Protein AF-A0A1H3F276-F1 (afdb_monomer_lite)

Organism: NCBI:txid1123352

Radius of gyration: 24.33 Å; chains: 1; bounding box: 57×32×76 Å

Structure (mmCIF, N/CA/C/O backbone):
data_AF-A0A1H3F276-F1
#
_entry.id   AF-A0A1H3F276-F1
#
loop_
_atom_site.group_PDB
_atom_site.id
_atom_site.type_symbol
_atom_site.label_atom_id
_atom_site.label_alt_id
_atom_site.label_comp_id
_atom_site.label_asym_id
_atom_site.label_entity_id
_atom_site.label_seq_id
_atom_site.pdbx_PDB_ins_code
_atom_site.Cartn_x
_atom_site.Cartn_y
_atom_site.Cartn_z
_atom_site.occupancy
_atom_site.B_iso_or_equiv
_atom_site.auth_seq_id
_atom_site.auth_comp_id
_atom_site.auth_asym_id
_atom_site.auth_atom_id
_atom_site.pdbx_PDB_model_num
ATOM 1 N N . MET A 1 1 ? 26.076 2.464 -46.806 1.00 59.75 1 MET A N 1
ATOM 2 C CA . MET A 1 1 ? 25.030 1.953 -45.891 1.00 59.75 1 MET A CA 1
ATOM 3 C C . MET A 1 1 ? 23.782 2.805 -46.052 1.00 59.75 1 MET A C 1
ATOM 5 O O . MET A 1 1 ? 23.899 4.023 -45.963 1.00 59.75 1 MET A O 1
ATOM 9 N N . ASN A 1 2 ? 22.622 2.195 -46.313 1.00 69.69 2 ASN A N 1
ATOM 10 C CA . ASN A 1 2 ? 21.348 2.919 -46.307 1.00 69.69 2 ASN A CA 1
ATOM 11 C C . ASN A 1 2 ? 20.980 3.246 -44.860 1.00 69.69 2 ASN A C 1
ATOM 13 O O . ASN A 1 2 ? 20.772 2.344 -44.055 1.00 69.69 2 ASN A O 1
ATOM 17 N N . ARG A 1 3 ? 20.939 4.537 -44.527 1.00 81.56 3 ARG A N 1
ATOM 18 C CA . ARG A 1 3 ? 20.511 4.999 -43.205 1.00 81.56 3 ARG A CA 1
ATOM 19 C C . ARG A 1 3 ? 18.992 4.826 -43.084 1.00 81.56 3 ARG A C 1
ATOM 21 O O . ARG A 1 3 ? 18.290 5.199 -44.027 1.00 81.56 3 ARG A O 1
ATOM 28 N N . PRO A 1 4 ? 18.470 4.292 -41.967 1.00 89.00 4 PRO A N 1
ATOM 29 C CA . PRO A 1 4 ? 17.028 4.187 -41.784 1.00 89.00 4 PRO A CA 1
ATOM 30 C C . PRO A 1 4 ? 16.355 5.561 -41.797 1.00 89.00 4 PRO A C 1
ATOM 32 O O . PRO A 1 4 ? 16.937 6.555 -41.364 1.00 89.00 4 PRO A O 1
ATOM 35 N N . SER A 1 5 ? 15.120 5.611 -42.295 1.00 93.12 5 SER A N 1
ATOM 36 C CA . SER A 1 5 ? 14.338 6.848 -42.352 1.00 93.12 5 SER A CA 1
ATOM 37 C C . SER A 1 5 ? 13.843 7.280 -40.968 1.00 93.12 5 SER A C 1
ATOM 39 O O . SER A 1 5 ? 13.718 6.466 -40.054 1.00 93.12 5 SER A O 1
ATOM 41 N N . ASN A 1 6 ? 13.457 8.551 -40.827 1.00 92.75 6 ASN A N 1
ATOM 42 C CA . ASN A 1 6 ? 12.815 9.040 -39.600 1.00 92.75 6 ASN A CA 1
ATOM 43 C C . ASN A 1 6 ? 11.551 8.239 -39.254 1.00 92.75 6 ASN A C 1
ATOM 45 O O . ASN A 1 6 ? 11.339 7.896 -38.096 1.00 92.75 6 ASN A O 1
ATOM 49 N N . LYS A 1 7 ? 10.753 7.869 -40.266 1.00 95.75 7 LYS A N 1
ATOM 50 C CA . LYS A 1 7 ? 9.540 7.059 -40.085 1.00 95.75 7 LYS A CA 1
ATOM 51 C C . LYS A 1 7 ? 9.850 5.664 -39.536 1.00 95.75 7 LYS A C 1
ATOM 53 O O . LYS A 1 7 ? 9.084 5.143 -38.732 1.00 95.75 7 LYS A O 1
ATOM 58 N N . TYR A 1 8 ? 10.968 5.064 -39.952 1.00 93.44 8 TYR A N 1
ATOM 59 C CA . TYR A 1 8 ? 11.422 3.795 -39.387 1.00 93.44 8 TYR A CA 1
ATOM 60 C C . TYR A 1 8 ? 11.711 3.938 -37.889 1.00 93.44 8 TYR A C 1
ATOM 62 O O . TYR A 1 8 ? 11.185 3.159 -37.098 1.00 93.44 8 TYR A O 1
ATOM 70 N N . TRP A 1 9 ? 12.500 4.945 -37.497 1.00 95.19 9 TRP A N 1
ATOM 71 C CA . TRP A 1 9 ? 12.854 5.157 -36.092 1.00 95.19 9 TRP A CA 1
ATOM 72 C C . TRP A 1 9 ? 11.636 5.459 -35.233 1.00 95.19 9 TRP A C 1
ATOM 74 O O . TRP A 1 9 ? 11.477 4.842 -34.185 1.00 95.19 9 TRP A O 1
ATOM 84 N N . GLN A 1 10 ? 10.753 6.333 -35.715 1.00 95.69 10 GLN A N 1
ATOM 85 C CA . GLN A 1 10 ? 9.512 6.663 -35.028 1.00 95.69 10 GLN A CA 1
ATOM 86 C C . GLN A 1 10 ? 8.700 5.401 -34.714 1.00 95.69 10 GLN A C 1
ATOM 88 O O . GLN A 1 10 ? 8.440 5.127 -33.550 1.00 95.69 10 GLN A O 1
ATOM 93 N N . ASN A 1 11 ? 8.404 4.576 -35.723 1.00 95.75 11 ASN A N 1
ATOM 94 C CA . ASN A 1 11 ? 7.620 3.357 -35.525 1.00 95.75 11 ASN A CA 1
ATOM 95 C C . ASN A 1 11 ? 8.289 2.371 -34.545 1.00 95.75 11 ASN A C 1
ATOM 97 O O . ASN A 1 11 ? 7.616 1.730 -33.746 1.00 95.75 11 ASN A O 1
ATOM 101 N N . ARG A 1 12 ? 9.622 2.227 -34.581 1.00 93.56 12 ARG A N 1
ATOM 102 C CA . ARG A 1 12 ? 10.328 1.305 -33.670 1.00 93.56 12 ARG A CA 1
ATOM 103 C C . ARG A 1 12 ? 10.325 1.790 -32.227 1.00 93.56 12 ARG A C 1
ATOM 105 O O . ARG A 1 12 ? 10.111 0.977 -31.331 1.00 93.56 12 ARG A O 1
ATOM 112 N N . PHE A 1 13 ? 10.546 3.082 -32.006 1.00 94.56 13 PHE A N 1
ATOM 113 C CA . PHE A 1 13 ? 10.518 3.643 -30.661 1.00 94.56 13 PHE A CA 1
ATOM 114 C C . PHE A 1 13 ? 9.093 3.757 -30.110 1.00 94.56 13 PHE A C 1
ATOM 116 O O . PHE A 1 13 ? 8.921 3.534 -28.921 1.00 94.56 13 PHE A O 1
ATOM 123 N N . GLU A 1 14 ? 8.073 3.966 -30.950 1.00 96.62 14 GLU A N 1
ATOM 124 C CA . GLU A 1 14 ? 6.662 3.851 -30.545 1.00 96.62 14 GLU A CA 1
ATOM 125 C C . GLU A 1 14 ? 6.348 2.443 -30.012 1.00 96.62 14 GLU A C 1
ATOM 127 O O . GLU A 1 14 ? 5.872 2.314 -28.887 1.00 96.62 14 GLU A O 1
ATOM 132 N N . ILE A 1 15 ? 6.716 1.386 -30.751 1.00 95.88 15 ILE A N 1
ATOM 133 C CA . ILE A 1 15 ? 6.527 -0.012 -30.316 1.00 95.88 15 ILE A CA 1
ATOM 134 C C . ILE A 1 15 ? 7.299 -0.313 -29.021 1.00 95.88 15 ILE A C 1
ATOM 136 O O . ILE A 1 15 ? 6.789 -0.990 -28.126 1.00 95.88 15 ILE A O 1
ATOM 140 N N . LEU A 1 16 ? 8.543 0.167 -28.910 1.00 94.69 16 LEU A N 1
ATOM 141 C CA . LEU A 1 16 ? 9.346 -0.020 -27.700 1.00 94.69 16 LEU A CA 1
ATOM 142 C C . LEU A 1 16 ? 8.692 0.669 -26.497 1.00 94.69 16 LEU A C 1
ATOM 144 O O . LEU A 1 16 ? 8.536 0.045 -25.448 1.00 94.69 16 LEU A O 1
ATOM 148 N N . THR A 1 17 ? 8.285 1.928 -26.651 1.00 94.62 17 THR A N 1
ATOM 149 C CA . THR A 1 17 ? 7.602 2.686 -25.603 1.00 94.62 17 THR A CA 1
ATOM 150 C C . THR A 1 17 ? 6.305 2.002 -25.188 1.00 94.62 17 THR A C 1
ATOM 152 O O . THR A 1 17 ? 6.095 1.808 -23.995 1.00 94.62 17 THR A O 1
ATOM 155 N N . GLU A 1 18 ? 5.479 1.557 -26.134 1.00 96.19 18 GLU A N 1
ATOM 156 C CA . GLU A 1 18 ? 4.245 0.821 -25.841 1.00 96.19 18 GLU A CA 1
ATOM 157 C C . GLU A 1 18 ? 4.525 -0.468 -25.049 1.00 96.19 18 GLU A C 1
ATOM 159 O O . GLU A 1 18 ? 3.873 -0.746 -24.042 1.00 96.19 18 GLU A O 1
ATOM 164 N N . SER A 1 19 ? 5.555 -1.231 -25.429 1.00 94.94 19 SER A N 1
ATOM 165 C CA . SER A 1 19 ? 5.970 -2.432 -24.692 1.00 94.94 19 SER A CA 1
ATOM 166 C C . SER A 1 19 ? 6.384 -2.133 -23.246 1.00 94.94 19 SER A C 1
ATOM 168 O O . SER A 1 19 ? 6.122 -2.951 -22.360 1.00 94.94 19 SER A O 1
ATOM 170 N N . LEU A 1 20 ? 7.050 -1.002 -22.997 1.00 93.44 20 LEU A N 1
ATOM 171 C CA . LEU A 1 20 ? 7.449 -0.584 -21.650 1.00 93.44 20 LEU A CA 1
ATOM 172 C C . LEU A 1 20 ? 6.243 -0.082 -20.840 1.00 93.44 20 LEU A C 1
ATOM 174 O O . LEU A 1 20 ? 6.108 -0.444 -19.673 1.00 93.44 20 LEU A O 1
ATOM 178 N N . LEU A 1 21 ? 5.331 0.675 -21.457 1.00 92.94 21 LEU A N 1
ATOM 179 C CA . LEU A 1 21 ? 4.102 1.158 -20.813 1.00 92.94 21 LEU A CA 1
ATOM 180 C C . LEU A 1 21 ? 3.172 0.008 -20.408 1.00 92.94 21 LEU A C 1
ATOM 182 O O . LEU A 1 21 ? 2.688 -0.016 -19.280 1.00 92.94 21 LEU A O 1
ATOM 186 N N . ASN A 1 22 ? 3.040 -1.021 -21.248 1.00 94.50 22 ASN A N 1
ATOM 187 C CA . ASN A 1 22 ? 2.262 -2.221 -20.927 1.00 94.50 22 ASN A CA 1
ATOM 188 C C . ASN A 1 22 ? 2.744 -2.935 -19.646 1.00 94.50 22 ASN A C 1
ATOM 190 O O . ASN A 1 22 ? 1.975 -3.644 -18.994 1.00 94.50 22 ASN A O 1
ATOM 194 N N . LYS A 1 23 ? 4.021 -2.783 -19.258 1.00 93.62 23 LYS A N 1
ATOM 195 C CA . LYS A 1 23 ? 4.521 -3.297 -17.970 1.00 93.62 23 LYS A CA 1
ATOM 196 C C . LYS A 1 23 ? 3.984 -2.492 -16.794 1.00 93.62 23 LYS A C 1
ATOM 198 O O . LYS A 1 23 ? 3.599 -3.092 -15.792 1.00 93.62 23 LYS A O 1
ATOM 203 N N . ALA A 1 24 ? 3.935 -1.170 -16.932 1.00 91.06 24 ALA A N 1
ATOM 204 C CA . ALA A 1 24 ? 3.361 -0.293 -15.922 1.00 91.06 24 ALA A CA 1
ATOM 205 C C . ALA A 1 24 ? 1.862 -0.567 -15.732 1.00 91.06 24 ALA A C 1
ATOM 207 O O . ALA A 1 24 ? 1.411 -0.667 -14.594 1.00 91.06 24 ALA A O 1
ATOM 208 N N . ASP A 1 25 ? 1.122 -0.807 -16.818 1.00 92.44 25 ASP A N 1
ATOM 209 C CA . ASP A 1 25 ? -0.306 -1.139 -16.751 1.00 92.44 25 ASP A CA 1
ATOM 210 C C . ASP A 1 25 ? -0.572 -2.452 -16.001 1.00 92.44 25 ASP A C 1
ATOM 212 O O . ASP A 1 25 ? -1.473 -2.527 -15.161 1.00 92.44 25 ASP A O 1
ATOM 216 N N . ARG A 1 26 ? 0.244 -3.489 -16.244 1.00 93.50 26 ARG A N 1
ATOM 217 C CA . ARG A 1 26 ? 0.150 -4.758 -15.501 1.00 93.50 26 ARG A CA 1
ATOM 218 C C . ARG A 1 26 ? 0.432 -4.574 -14.014 1.00 93.50 26 ARG A C 1
ATOM 220 O O . ARG A 1 26 ? -0.366 -5.014 -13.190 1.00 93.50 26 ARG A O 1
ATOM 227 N N . HIS A 1 27 ? 1.512 -3.873 -13.678 1.00 93.44 27 HIS A N 1
ATOM 228 C CA . HIS A 1 27 ? 1.840 -3.567 -12.286 1.00 93.44 27 HIS A CA 1
ATOM 229 C C . HIS A 1 27 ? 0.731 -2.743 -11.609 1.00 93.44 27 HIS A C 1
ATOM 231 O O . HIS A 1 27 ? 0.394 -2.970 -10.448 1.00 93.44 27 HIS A O 1
ATOM 237 N N . TYR A 1 28 ? 0.103 -1.810 -12.330 1.00 91.81 28 TYR A N 1
ATOM 238 C CA . TYR A 1 28 ? -1.023 -1.050 -11.794 1.00 91.81 28 TYR A CA 1
ATOM 239 C C . TYR A 1 28 ? -2.232 -1.942 -11.471 1.00 91.81 28 TYR A C 1
ATOM 241 O O . TYR A 1 28 ? -2.859 -1.776 -10.420 1.00 91.81 28 TYR A O 1
ATOM 249 N N . ALA A 1 29 ? -2.536 -2.926 -12.322 1.00 93.56 29 ALA A N 1
ATOM 250 C CA . ALA A 1 29 ? -3.588 -3.904 -12.050 1.00 93.56 29 ALA A CA 1
ATOM 251 C C . ALA A 1 29 ? -3.284 -4.760 -10.805 1.00 93.56 29 ALA A C 1
ATOM 253 O O . ALA A 1 29 ? -4.173 -4.992 -9.985 1.00 93.56 29 ALA A O 1
ATOM 254 N N . GLU A 1 30 ? -2.031 -5.178 -10.618 1.00 93.75 30 GLU A N 1
ATOM 255 C CA . GLU A 1 30 ? -1.583 -5.899 -9.417 1.00 93.75 30 GLU A CA 1
ATOM 256 C C . GLU A 1 30 ? -1.707 -5.029 -8.157 1.00 93.75 30 GLU A C 1
ATOM 258 O O . GLU A 1 30 ? -2.235 -5.472 -7.134 1.00 93.75 30 GLU A O 1
ATOM 263 N N . LEU A 1 31 ? -1.319 -3.754 -8.245 1.00 93.62 31 LEU A N 1
ATOM 264 C CA . LEU A 1 31 ? -1.459 -2.799 -7.147 1.00 93.62 31 LEU A CA 1
ATOM 265 C C . LEU A 1 31 ? -2.927 -2.613 -6.734 1.00 93.62 31 LEU A C 1
ATOM 267 O O . LEU A 1 31 ? -3.227 -2.565 -5.540 1.00 93.62 31 LEU A O 1
ATOM 271 N N . ILE A 1 32 ? -3.856 -2.549 -7.694 1.00 94.38 32 ILE A N 1
ATOM 272 C CA . ILE A 1 32 ? -5.299 -2.497 -7.409 1.00 94.38 32 ILE A CA 1
ATOM 273 C C . ILE A 1 32 ? -5.732 -3.701 -6.563 1.00 94.38 32 ILE A C 1
ATOM 275 O O . ILE A 1 32 ? -6.452 -3.519 -5.578 1.00 94.38 32 ILE A O 1
ATOM 279 N N . GLN A 1 33 ? -5.259 -4.906 -6.895 1.00 95.12 33 GLN A N 1
ATOM 280 C CA . GLN A 1 33 ? -5.577 -6.111 -6.126 1.00 95.12 33 GLN A CA 1
ATOM 281 C C . GLN A 1 33 ? -5.022 -6.045 -4.700 1.00 95.12 33 GLN A C 1
ATOM 283 O O . GLN A 1 33 ? -5.682 -6.495 -3.763 1.00 95.12 33 GLN A O 1
ATOM 288 N N . GLU A 1 34 ? -3.835 -5.473 -4.496 1.00 94.75 34 GLU A N 1
ATOM 289 C CA . GLU A 1 34 ? -3.274 -5.293 -3.153 1.00 94.75 34 GLU A CA 1
ATOM 290 C C . GLU A 1 34 ? -4.087 -4.304 -2.307 1.00 94.75 34 GLU A C 1
ATOM 292 O O . GLU A 1 34 ? -4.338 -4.568 -1.128 1.00 94.75 34 GLU A O 1
ATOM 297 N N . TYR A 1 35 ? -4.598 -3.224 -2.908 1.00 95.56 35 TYR A N 1
ATOM 298 C CA . TYR A 1 35 ? -5.539 -2.318 -2.240 1.00 95.56 35 TYR A CA 1
ATOM 299 C C . TYR A 1 35 ? -6.842 -3.024 -1.842 1.00 95.56 35 TYR A C 1
ATOM 301 O O . TYR A 1 35 ? -7.345 -2.816 -0.737 1.00 95.56 35 TYR A O 1
ATOM 309 N N . GLU A 1 36 ? -7.390 -3.866 -2.717 1.00 95.12 36 GLU A N 1
ATOM 310 C CA . GLU A 1 36 ? -8.616 -4.624 -2.442 1.00 95.12 36 GLU A CA 1
ATOM 311 C C . GLU A 1 36 ? -8.406 -5.657 -1.331 1.00 95.12 36 GLU A C 1
ATOM 313 O O . GLU A 1 36 ? -9.220 -5.749 -0.411 1.00 95.12 36 GLU A O 1
ATOM 318 N N . LYS A 1 37 ? -7.274 -6.372 -1.342 1.00 95.00 37 LYS A N 1
ATOM 319 C CA . LYS A 1 37 ? -6.885 -7.285 -0.257 1.00 95.00 37 LYS A CA 1
ATOM 320 C C . LYS A 1 37 ? -6.741 -6.544 1.074 1.00 95.00 37 LYS A C 1
ATOM 322 O O . LYS A 1 37 ? -7.252 -7.027 2.085 1.00 95.00 37 LYS A O 1
ATOM 327 N N . ALA A 1 38 ? -6.074 -5.388 1.087 1.00 94.69 38 ALA A N 1
ATOM 328 C CA . ALA A 1 38 ? -5.908 -4.577 2.292 1.00 94.69 38 ALA A CA 1
ATOM 329 C C . ALA A 1 38 ? -7.260 -4.093 2.835 1.00 94.69 38 ALA A C 1
ATOM 331 O O . ALA A 1 38 ? -7.528 -4.232 4.028 1.00 94.69 38 ALA A O 1
ATOM 332 N N . LEU A 1 39 ? -8.146 -3.608 1.960 1.00 94.06 39 LEU A N 1
ATOM 333 C CA . LEU A 1 39 ? -9.488 -3.169 2.339 1.00 94.06 39 LEU A CA 1
ATOM 334 C C . LEU A 1 39 ? -10.321 -4.311 2.937 1.00 94.06 39 LEU A C 1
ATOM 336 O O . LEU A 1 39 ? -10.919 -4.140 3.997 1.00 94.06 39 LEU A O 1
ATOM 340 N N . LEU A 1 40 ? -10.320 -5.486 2.300 1.00 93.00 40 LEU A N 1
ATOM 341 C CA . LEU A 1 40 ? -11.026 -6.666 2.805 1.00 93.00 40 LEU A CA 1
ATOM 342 C C . LEU A 1 40 ? -10.504 -7.105 4.176 1.00 93.00 40 LEU A C 1
ATOM 344 O O . LEU A 1 40 ? -11.289 -7.508 5.033 1.00 93.00 40 LEU A O 1
ATOM 348 N N . ARG A 1 41 ? -9.188 -7.031 4.402 1.00 91.81 41 ARG A N 1
ATOM 349 C CA . ARG A 1 41 ? -8.595 -7.325 5.712 1.00 91.81 41 ARG A CA 1
ATOM 350 C C . ARG A 1 41 ? -9.040 -6.307 6.754 1.00 91.81 41 ARG A C 1
ATOM 352 O O . ARG A 1 41 ? -9.559 -6.724 7.777 1.00 91.81 41 ARG A O 1
ATOM 359 N N . ILE A 1 42 ? -8.952 -5.009 6.460 1.00 91.00 42 ILE A N 1
ATOM 360 C CA . ILE A 1 42 ? -9.416 -3.943 7.364 1.00 91.00 42 ILE A CA 1
ATOM 361 C C . ILE A 1 42 ? -10.889 -4.141 7.750 1.00 91.00 42 ILE A C 1
ATOM 363 O O . ILE A 1 42 ? -11.230 -4.065 8.926 1.00 91.00 42 ILE A O 1
ATOM 367 N N . GLN A 1 43 ? -11.761 -4.451 6.788 1.00 89.44 43 GLN A N 1
ATOM 368 C CA . GLN A 1 43 ? -13.172 -4.734 7.071 1.00 89.44 43 GLN A CA 1
ATOM 369 C C . GLN A 1 43 ? -13.345 -5.930 8.012 1.00 89.44 43 GLN A C 1
ATOM 371 O O . GLN A 1 43 ? -14.147 -5.864 8.940 1.00 89.44 43 GLN A O 1
ATOM 376 N N . ARG A 1 44 ? -12.576 -7.008 7.813 1.00 88.31 44 ARG A N 1
ATOM 377 C CA . ARG A 1 44 ? -12.604 -8.174 8.706 1.00 88.31 44 ARG A CA 1
ATOM 378 C C . ARG A 1 44 ? -12.130 -7.839 10.116 1.00 88.31 44 ARG A C 1
ATOM 380 O O . ARG A 1 44 ? -12.767 -8.306 11.049 1.00 88.31 44 ARG A O 1
ATOM 387 N N . GLU A 1 45 ? -11.072 -7.044 10.273 1.00 85.94 45 GLU A N 1
ATOM 388 C CA . GLU A 1 45 ? -10.586 -6.617 11.598 1.00 85.94 45 GLU A CA 1
ATOM 389 C C . GLU A 1 45 ? -11.675 -5.839 12.352 1.00 85.94 45 GLU A C 1
ATOM 391 O O . GLU A 1 45 ? -11.975 -6.125 13.511 1.00 85.94 45 GLU A O 1
ATOM 396 N N . ILE A 1 46 ? -12.357 -4.919 11.661 1.00 84.19 46 ILE A N 1
ATOM 397 C CA . ILE A 1 46 ? -13.469 -4.150 12.234 1.00 84.19 46 ILE A CA 1
ATOM 398 C C . ILE A 1 46 ? -14.630 -5.076 12.629 1.00 84.19 46 ILE A C 1
ATOM 400 O O . ILE A 1 46 ? -15.153 -4.973 13.737 1.00 84.19 46 ILE A O 1
ATOM 404 N N . GLU A 1 47 ? -15.034 -6.003 11.760 1.00 84.88 47 GLU A N 1
ATOM 405 C CA . GLU A 1 47 ? -16.124 -6.944 12.055 1.00 84.88 47 GLU A CA 1
ATOM 406 C C . GLU A 1 47 ? -15.785 -7.893 13.213 1.00 84.88 47 GLU A C 1
ATOM 408 O O . GLU A 1 47 ? -16.617 -8.116 14.095 1.00 84.88 47 GLU A O 1
ATOM 413 N N . GLN A 1 48 ? -14.557 -8.417 13.261 1.00 83.69 48 GLN A N 1
ATOM 414 C CA . GLN A 1 48 ? -14.087 -9.259 14.364 1.00 83.69 48 GLN A CA 1
ATOM 415 C C . GLN A 1 48 ? -14.084 -8.499 15.689 1.00 83.69 48 GLN A C 1
ATOM 417 O O . GLN A 1 48 ? -14.490 -9.049 16.715 1.00 83.69 48 GLN A O 1
ATOM 422 N N . PHE A 1 49 ? -13.689 -7.228 15.662 1.00 82.12 49 PHE A N 1
ATOM 423 C CA . PHE A 1 49 ? -13.763 -6.348 16.818 1.00 82.12 49 PHE A CA 1
ATOM 424 C C . PHE A 1 49 ? -15.204 -6.229 17.350 1.00 82.12 49 PHE A C 1
ATOM 426 O O . PHE A 1 49 ? -15.429 -6.438 18.546 1.00 82.12 49 PHE A O 1
ATOM 433 N N . TYR A 1 50 ? -16.199 -5.994 16.483 1.00 79.56 50 TYR A N 1
ATOM 434 C CA . TYR A 1 50 ? -17.608 -5.932 16.903 1.00 79.56 50 TYR A CA 1
ATOM 435 C C . TYR A 1 50 ? -18.151 -7.284 17.376 1.00 79.56 50 TYR A C 1
ATOM 437 O O . TYR A 1 50 ? -18.879 -7.337 18.367 1.00 79.56 50 TYR A O 1
ATOM 445 N N . ALA A 1 51 ? -17.791 -8.381 16.708 1.00 83.12 51 ALA A N 1
ATOM 446 C CA . ALA A 1 51 ? -18.215 -9.726 17.097 1.00 83.12 51 ALA A CA 1
ATOM 447 C C . ALA A 1 51 ? -17.676 -10.124 18.479 1.00 83.12 51 ALA A C 1
ATOM 449 O O . ALA A 1 51 ? -18.402 -10.685 19.306 1.00 83.12 51 ALA A O 1
ATOM 450 N N . LYS A 1 52 ? -16.414 -9.790 18.760 1.00 78.44 52 LYS A N 1
ATOM 451 C CA . LYS A 1 52 ? -15.808 -10.038 20.067 1.00 78.44 52 LYS A CA 1
ATOM 452 C C . LYS A 1 52 ? -16.418 -9.149 21.146 1.00 78.44 52 LYS A C 1
ATOM 454 O O . LYS A 1 52 ? -16.766 -9.654 22.207 1.00 78.44 52 LYS A O 1
ATOM 459 N N . PHE A 1 53 ? -16.666 -7.872 20.848 1.00 77.00 53 PHE A N 1
ATOM 460 C CA . PHE A 1 53 ? -17.399 -6.985 21.756 1.00 77.00 53 PHE A CA 1
ATOM 461 C C . PHE A 1 53 ? -18.795 -7.527 22.096 1.00 77.00 53 PHE A C 1
ATOM 463 O O . PHE A 1 53 ? -19.191 -7.503 23.260 1.00 77.00 53 PHE A O 1
ATOM 470 N N . ALA A 1 54 ? -19.522 -8.054 21.108 1.00 82.25 54 ALA A N 1
ATOM 471 C CA . ALA A 1 54 ? -20.828 -8.671 21.323 1.00 82.25 54 ALA A CA 1
ATOM 472 C C . ALA A 1 54 ? -20.742 -9.874 22.276 1.00 82.25 54 ALA A C 1
ATOM 474 O O . ALA A 1 54 ? -21.490 -9.969 23.248 1.00 82.25 54 ALA A O 1
ATOM 475 N N . THR A 1 55 ? -19.771 -10.753 22.021 1.00 82.88 55 THR A N 1
ATOM 476 C CA . THR A 1 55 ? -19.551 -11.987 22.784 1.00 82.88 55 THR A CA 1
ATOM 477 C C . THR A 1 55 ? -19.169 -11.691 24.234 1.00 82.88 55 THR A C 1
ATOM 479 O O . THR A 1 55 ? -19.795 -12.215 25.155 1.00 82.88 55 THR A O 1
ATOM 482 N N . ASP A 1 56 ? -18.195 -10.802 24.442 1.00 77.38 56 ASP A N 1
ATOM 483 C CA . ASP A 1 56 ? -17.676 -10.449 25.768 1.00 77.38 56 ASP A CA 1
ATOM 484 C C . ASP A 1 56 ? -18.752 -9.795 26.652 1.00 77.38 56 ASP A C 1
ATOM 486 O O . ASP A 1 56 ? -18.786 -10.015 27.862 1.00 77.38 56 ASP A O 1
ATOM 490 N N . ASN A 1 57 ? -19.659 -9.023 26.045 1.00 76.75 57 ASN A N 1
ATOM 491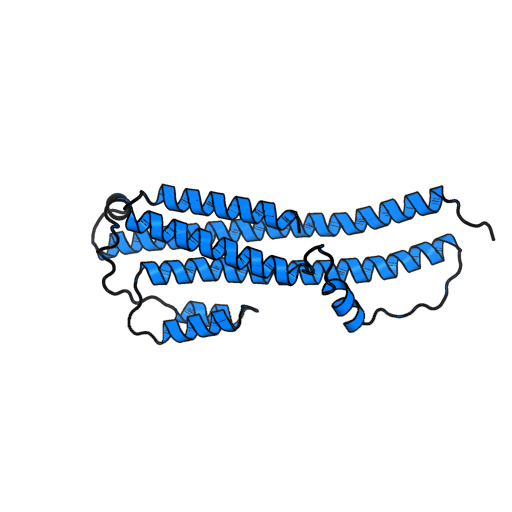 C CA . ASN A 1 57 ? -20.746 -8.342 26.750 1.00 76.75 57 ASN A CA 1
ATOM 492 C C . ASN A 1 57 ? -22.071 -9.124 26.749 1.00 76.75 57 ASN A C 1
ATOM 494 O O . ASN A 1 57 ? -23.054 -8.642 27.306 1.00 76.75 57 ASN A O 1
ATOM 498 N N . LYS A 1 58 ? -22.112 -10.331 26.163 1.00 86.44 58 LYS A N 1
ATOM 499 C CA . LYS A 1 58 ? -23.323 -11.170 26.045 1.00 86.44 58 LYS A CA 1
ATOM 500 C C . LYS A 1 58 ? -24.507 -10.445 25.390 1.00 86.44 58 LYS A C 1
ATOM 502 O O . LYS A 1 58 ? -25.656 -10.639 25.781 1.00 86.44 58 LYS A O 1
ATOM 507 N N . ILE A 1 59 ? -24.212 -9.627 24.389 1.00 84.75 59 ILE A N 1
ATOM 508 C CA . ILE A 1 59 ? -25.190 -8.895 23.579 1.00 84.75 59 ILE A CA 1
ATOM 509 C C . ILE A 1 59 ? -25.157 -9.410 22.140 1.00 84.75 59 ILE A C 1
ATOM 511 O O . ILE A 1 59 ? -24.220 -10.086 21.712 1.00 84.75 59 ILE A O 1
ATOM 515 N N . THR A 1 60 ? -26.178 -9.088 21.359 1.00 86.44 60 THR A N 1
ATOM 516 C CA . THR A 1 60 ? -26.207 -9.401 19.928 1.00 86.44 60 THR A CA 1
ATOM 517 C C . THR A 1 60 ? -25.206 -8.544 19.151 1.00 86.44 60 THR A C 1
ATOM 519 O O . THR A 1 60 ? -24.843 -7.445 19.568 1.00 86.44 60 THR A O 1
ATOM 522 N N . LEU A 1 61 ? -24.799 -8.994 17.958 1.00 82.25 61 LEU A N 1
ATOM 523 C CA . LEU A 1 61 ? -23.977 -8.173 17.060 1.00 82.25 61 LEU A CA 1
ATOM 524 C C . LEU A 1 61 ? -24.681 -6.853 16.698 1.00 82.25 61 LEU A C 1
ATOM 526 O O . LEU A 1 61 ? -24.037 -5.815 16.595 1.00 82.25 61 LEU A O 1
ATOM 530 N N . ALA A 1 62 ? -26.008 -6.872 16.545 1.00 82.38 62 ALA A N 1
ATOM 531 C CA . ALA A 1 62 ? -26.791 -5.668 16.278 1.00 82.38 62 ALA A CA 1
ATOM 532 C C . ALA A 1 62 ? -26.726 -4.669 17.446 1.00 82.38 62 ALA A C 1
ATOM 534 O O . ALA A 1 62 ? -26.577 -3.470 17.220 1.00 82.38 62 ALA A O 1
ATOM 535 N N . GLU A 1 63 ? -26.792 -5.153 18.686 1.00 77.44 63 GLU A N 1
ATOM 536 C CA . GLU A 1 63 ? -26.614 -4.330 19.886 1.00 77.44 63 GLU A CA 1
ATOM 537 C C . GLU A 1 63 ? -25.171 -3.850 20.024 1.00 77.44 63 GLU A C 1
ATOM 539 O O . GLU A 1 63 ? -24.962 -2.667 20.262 1.00 77.44 63 GLU A O 1
ATOM 544 N N . ALA A 1 64 ? -24.176 -4.705 19.774 1.00 78.81 64 ALA A N 1
ATOM 545 C CA . ALA A 1 64 ? -22.763 -4.330 19.761 1.00 78.81 64 ALA A CA 1
ATOM 546 C C . ALA A 1 64 ? -22.479 -3.185 18.787 1.00 78.81 64 ALA A C 1
ATOM 548 O O . ALA A 1 64 ? -21.795 -2.228 19.135 1.00 78.81 64 ALA A O 1
ATOM 549 N N . ARG A 1 65 ? -23.066 -3.237 17.588 1.00 75.75 65 ARG A N 1
ATOM 550 C CA . ARG A 1 65 ? -22.969 -2.164 16.592 1.00 75.75 65 ARG A CA 1
ATOM 551 C C . ARG A 1 65 ? -23.666 -0.865 17.028 1.00 75.75 65 ARG A C 1
ATOM 553 O O . ARG A 1 65 ? -23.344 0.185 16.490 1.00 75.75 65 ARG A O 1
ATOM 560 N N . ARG A 1 66 ? -24.615 -0.900 17.972 1.00 72.44 66 ARG A N 1
ATOM 561 C CA . ARG A 1 66 ? -25.333 0.295 18.474 1.00 72.44 66 ARG A CA 1
ATOM 562 C C . ARG A 1 66 ? -24.761 0.855 19.775 1.00 72.44 66 ARG A C 1
ATOM 564 O O . ARG A 1 66 ? -24.835 2.059 19.988 1.00 72.44 66 ARG A O 1
ATOM 571 N N . LEU A 1 67 ? -24.254 -0.009 20.651 1.00 68.56 67 LEU A N 1
ATOM 572 C CA . LEU A 1 67 ? -23.866 0.314 22.028 1.00 68.56 67 LEU A CA 1
ATOM 573 C C . LEU A 1 67 ? -22.422 0.776 22.168 1.00 68.56 67 LEU A C 1
ATOM 575 O O . LEU A 1 67 ? -22.058 1.280 23.230 1.00 68.56 67 LEU A O 1
ATOM 579 N N . LEU A 1 68 ? -21.604 0.614 21.127 1.00 64.12 68 LEU A N 1
ATOM 580 C CA . LEU A 1 68 ? -20.185 0.922 21.192 1.00 64.12 68 LEU A CA 1
ATOM 581 C C . LEU A 1 68 ? -19.958 2.436 21.266 1.00 64.12 68 LEU A C 1
ATOM 583 O O . LEU A 1 68 ? -19.737 3.136 20.283 1.00 64.12 68 LEU A O 1
ATOM 587 N N . THR A 1 69 ? -20.051 2.938 22.488 1.00 55.72 69 THR A N 1
ATOM 588 C CA . THR A 1 69 ? -19.674 4.286 22.879 1.00 55.72 69 THR A CA 1
ATOM 589 C C . THR A 1 69 ? -18.246 4.238 23.405 1.00 55.72 69 THR A C 1
ATOM 591 O O . THR A 1 69 ? -17.811 3.233 23.971 1.00 55.72 69 THR A O 1
ATOM 594 N N . ALA A 1 70 ? -17.501 5.336 23.265 1.00 52.38 70 ALA A N 1
ATOM 595 C CA . ALA A 1 70 ? -16.102 5.448 23.696 1.00 52.38 70 ALA A CA 1
ATOM 596 C C . ALA A 1 70 ? -15.836 5.094 25.186 1.00 52.38 70 ALA A C 1
ATOM 598 O O . ALA A 1 70 ? -14.685 5.069 25.617 1.00 52.38 70 ALA A O 1
ATOM 599 N N . LYS A 1 71 ? -16.879 4.829 25.987 1.00 44.34 71 LYS A N 1
ATOM 600 C CA . LYS A 1 71 ? -16.825 4.631 27.438 1.00 44.34 71 LYS A CA 1
ATOM 601 C C . LYS A 1 71 ? -16.632 3.180 27.907 1.00 44.34 71 LYS A C 1
ATOM 603 O O . LYS A 1 71 ? -16.358 2.993 29.088 1.00 44.34 71 LYS A O 1
ATOM 608 N N . GLU A 1 72 ? -16.705 2.173 27.030 1.00 49.25 72 GLU A N 1
ATOM 609 C CA . GLU A 1 72 ? -16.599 0.744 27.413 1.00 49.25 72 GLU A CA 1
ATOM 610 C C . GLU A 1 72 ? -15.320 0.042 26.915 1.00 49.25 72 GLU A C 1
ATOM 612 O O . GLU A 1 72 ? -15.302 -1.142 26.575 1.00 49.25 72 GLU A O 1
ATOM 617 N N . LEU A 1 73 ? -14.199 0.763 26.901 1.00 48.81 73 LEU A N 1
ATOM 618 C CA . LEU A 1 73 ? -12.877 0.213 26.585 1.00 48.81 73 LEU A CA 1
ATOM 619 C C . LEU A 1 73 ? -12.157 -0.298 27.844 1.00 48.81 73 LEU A C 1
ATOM 621 O O . LEU A 1 73 ? -11.032 0.113 28.130 1.00 48.81 73 LEU A O 1
ATOM 625 N N . LYS A 1 74 ? -12.795 -1.178 28.627 1.00 46.41 74 LYS A N 1
ATOM 626 C CA . LYS A 1 74 ? -12.095 -1.859 29.726 1.00 46.41 74 LYS A CA 1
ATOM 627 C C . LYS A 1 74 ? -11.401 -3.119 29.216 1.00 46.41 74 LYS A C 1
ATOM 629 O O . LYS A 1 74 ? -12.041 -3.969 28.615 1.00 46.41 74 LYS A O 1
ATOM 634 N N . GLU A 1 75 ? -10.093 -3.128 29.474 1.00 48.94 75 GLU A N 1
ATOM 635 C CA . GLU A 1 75 ? -9.092 -4.197 29.382 1.00 48.94 75 GLU A CA 1
ATOM 636 C C . GLU A 1 75 ? -9.275 -5.256 28.305 1.00 48.94 75 GLU A C 1
ATOM 638 O O . GLU A 1 75 ? -10.167 -6.098 28.340 1.00 48.94 75 GLU A O 1
ATOM 643 N N . PHE A 1 76 ? -8.317 -5.263 27.386 1.00 48.56 76 PHE A N 1
ATOM 644 C CA . PHE A 1 76 ? -8.251 -6.260 26.349 1.00 48.56 76 PHE A CA 1
ATOM 645 C C . PHE A 1 76 ? -6.817 -6.732 26.164 1.00 48.56 76 PHE A C 1
ATOM 647 O O . PHE A 1 76 ? -5.900 -5.927 26.033 1.00 48.56 76 PHE A O 1
ATOM 654 N N . HIS A 1 77 ? -6.650 -8.049 26.179 1.00 50.69 77 HIS A N 1
ATOM 655 C CA . HIS A 1 77 ? -5.413 -8.729 25.830 1.00 50.69 77 HIS A CA 1
ATOM 656 C C . HIS A 1 77 ? -5.659 -9.387 24.473 1.00 50.69 77 HIS A C 1
ATOM 658 O O . HIS A 1 77 ? -6.433 -10.343 24.380 1.00 50.69 77 HIS A O 1
ATOM 664 N N . TRP A 1 78 ? -5.061 -8.855 23.411 1.00 55.69 78 TRP A N 1
ATOM 665 C CA . TRP A 1 78 ? -4.911 -9.611 22.171 1.00 55.69 78 TRP A CA 1
ATOM 666 C C . TRP A 1 78 ? -3.506 -9.440 21.595 1.00 55.69 78 TRP A C 1
ATOM 668 O O . TRP A 1 78 ? -2.727 -8.618 22.072 1.00 55.69 78 TRP A O 1
ATOM 678 N N . THR A 1 79 ? -3.214 -10.296 20.620 1.00 57.31 79 THR A N 1
ATOM 679 C CA . THR A 1 79 ? -1.932 -10.902 20.269 1.00 57.31 79 THR A CA 1
ATOM 680 C C . THR A 1 79 ? -1.082 -9.966 19.428 1.00 57.31 79 THR A C 1
ATOM 682 O O . THR A 1 79 ? -0.960 -10.124 18.216 1.00 57.31 79 THR A O 1
ATOM 685 N N . ILE A 1 80 ? -0.471 -8.970 20.063 1.00 56.75 80 ILE A N 1
ATOM 686 C CA . ILE A 1 80 ? 0.552 -8.142 19.408 1.00 56.75 80 ILE A CA 1
ATOM 687 C C . ILE A 1 80 ? 1.747 -9.022 18.982 1.00 56.75 80 ILE A C 1
ATOM 689 O O . ILE A 1 80 ? 2.455 -8.700 18.033 1.00 56.75 80 ILE A O 1
ATOM 693 N N . GLU A 1 81 ? 1.911 -10.190 19.604 1.00 56.50 81 GLU A N 1
ATOM 694 C CA . GLU A 1 81 ? 2.933 -11.190 19.301 1.00 56.50 81 GLU A CA 1
ATOM 695 C C . GLU A 1 81 ? 2.842 -11.736 17.863 1.00 56.50 81 GLU A C 1
ATOM 697 O O . GLU A 1 81 ? 3.857 -11.782 17.171 1.00 56.50 81 GLU A O 1
ATOM 702 N N . GLU A 1 82 ? 1.643 -12.058 17.358 1.00 60.19 82 GLU A N 1
ATOM 703 C CA . GLU A 1 82 ? 1.460 -12.529 15.967 1.00 60.19 82 GLU A CA 1
ATOM 704 C C . GLU A 1 82 ? 1.761 -11.421 14.941 1.00 60.19 82 GLU A C 1
ATOM 706 O O . GLU A 1 82 ? 2.142 -11.692 13.797 1.00 60.19 82 GLU A O 1
ATOM 711 N N . PHE A 1 83 ? 1.598 -10.154 15.340 1.00 59.94 83 PHE A N 1
ATOM 712 C CA . PHE A 1 83 ? 1.957 -9.003 14.512 1.00 59.94 83 PHE A CA 1
ATOM 713 C C . PHE A 1 83 ? 3.461 -8.781 14.465 1.00 59.94 83 PHE A C 1
ATOM 715 O O . PHE A 1 83 ? 3.967 -8.421 13.406 1.00 59.94 83 PHE A O 1
ATOM 722 N N . ILE A 1 84 ? 4.172 -9.020 15.568 1.00 60.38 84 ILE A N 1
ATOM 723 C CA . ILE A 1 84 ? 5.634 -8.922 15.620 1.00 60.38 84 ILE A CA 1
ATOM 724 C C . ILE A 1 84 ? 6.264 -9.949 14.688 1.00 60.38 84 ILE A C 1
ATOM 726 O O . ILE A 1 84 ? 7.108 -9.581 13.878 1.00 60.38 84 ILE A O 1
ATOM 730 N N . GLU A 1 85 ? 5.814 -11.202 14.740 1.00 65.00 85 GLU A N 1
ATOM 731 C CA . GLU A 1 85 ? 6.343 -12.267 13.883 1.00 65.00 85 GLU A CA 1
ATOM 732 C C . GLU A 1 85 ? 6.177 -11.912 12.394 1.00 65.00 85 GLU A C 1
ATOM 734 O O . GLU A 1 85 ? 7.155 -11.835 11.651 1.00 65.00 85 GLU A O 1
ATOM 739 N N . LYS A 1 86 ? 4.965 -11.516 11.981 1.00 61.94 86 LYS A N 1
ATOM 740 C CA . LYS A 1 86 ? 4.698 -11.100 10.592 1.00 61.94 86 LYS A CA 1
ATOM 741 C C . LYS A 1 86 ? 5.388 -9.796 10.193 1.00 61.94 86 LYS A C 1
ATOM 743 O O . LYS A 1 86 ? 5.687 -9.603 9.014 1.00 61.94 86 LYS A O 1
ATOM 748 N N . ALA A 1 87 ? 5.600 -8.874 11.132 1.00 61.41 87 ALA A N 1
ATOM 749 C CA . ALA A 1 87 ? 6.279 -7.609 10.870 1.00 61.41 87 ALA A CA 1
ATOM 750 C C . ALA A 1 87 ? 7.798 -7.773 10.737 1.00 61.41 87 ALA A C 1
ATOM 752 O O . ALA A 1 87 ? 8.413 -7.017 9.993 1.00 61.41 87 ALA A O 1
ATOM 753 N N . ILE A 1 88 ? 8.387 -8.758 11.421 1.00 58.25 88 ILE A N 1
ATOM 754 C CA . ILE A 1 88 ? 9.804 -9.122 11.294 1.00 58.25 88 ILE A CA 1
ATOM 755 C C . ILE A 1 88 ? 10.062 -9.847 9.964 1.00 58.25 88 ILE A C 1
ATOM 757 O O . ILE A 1 88 ? 11.098 -9.627 9.343 1.00 58.25 88 ILE A O 1
ATOM 761 N N . GLU A 1 89 ? 9.117 -10.667 9.498 1.00 56.97 89 GLU A N 1
ATOM 762 C CA . GLU A 1 89 ? 9.221 -11.388 8.219 1.00 56.97 89 GLU A CA 1
ATOM 763 C C . GLU A 1 89 ? 9.057 -10.497 6.976 1.00 56.97 89 GLU A C 1
ATOM 765 O O . GLU A 1 89 ? 9.417 -10.900 5.870 1.00 56.97 89 GLU A O 1
ATOM 770 N N . SER A 1 90 ? 8.514 -9.288 7.128 1.00 57.25 90 SER A N 1
ATOM 771 C CA . SER A 1 90 ? 8.256 -8.360 6.025 1.00 57.25 90 SER A CA 1
ATOM 772 C C . SER A 1 90 ? 9.198 -7.154 6.074 1.00 57.25 90 SER A C 1
ATOM 774 O O . SER A 1 90 ? 9.625 -6.724 7.141 1.00 57.25 90 SER A O 1
ATOM 776 N N . SER A 1 91 ? 9.537 -6.568 4.918 1.00 65.12 91 SER A N 1
ATOM 777 C CA . SER A 1 91 ? 10.398 -5.372 4.811 1.00 65.12 91 SER A CA 1
ATOM 778 C C . SER A 1 91 ? 9.693 -4.082 5.271 1.00 65.12 91 SER A C 1
ATOM 780 O O . SER A 1 91 ? 9.703 -3.065 4.577 1.00 65.12 91 SER A O 1
ATOM 782 N N . LEU A 1 92 ? 9.024 -4.131 6.424 1.00 75.00 92 LEU A N 1
ATOM 783 C CA . LEU A 1 92 ? 8.280 -3.022 7.008 1.00 75.00 92 LEU A CA 1
ATOM 784 C C . LEU A 1 92 ? 9.204 -1.951 7.587 1.00 75.00 92 LEU A C 1
ATOM 786 O O . LEU A 1 92 ? 10.382 -2.175 7.877 1.00 75.00 92 LEU A O 1
ATOM 790 N N . ASP A 1 93 ? 8.626 -0.768 7.798 1.00 79.31 93 ASP A N 1
ATOM 791 C CA . ASP A 1 93 ? 9.291 0.328 8.490 1.00 79.31 93 ASP A CA 1
ATOM 792 C C . ASP A 1 93 ? 9.774 -0.130 9.875 1.00 79.31 93 ASP A C 1
ATOM 794 O O . ASP A 1 93 ? 8.981 -0.488 10.747 1.00 79.31 93 ASP A O 1
ATOM 798 N N . GLN A 1 94 ? 11.084 -0.066 10.107 1.00 80.69 94 GLN A N 1
ATOM 799 C CA . GLN A 1 94 ? 11.701 -0.429 11.384 1.00 80.69 94 GLN A CA 1
ATOM 800 C C . GLN A 1 94 ? 11.162 0.406 12.554 1.00 80.69 94 GLN A C 1
ATOM 802 O O . GLN A 1 94 ? 11.133 -0.060 13.696 1.00 80.69 94 GLN A O 1
ATOM 807 N N . ARG A 1 95 ? 10.689 1.633 12.290 1.00 82.94 95 ARG A N 1
ATOM 808 C CA . ARG A 1 95 ? 9.998 2.449 13.297 1.00 82.94 95 ARG A CA 1
ATOM 809 C C . ARG A 1 95 ? 8.695 1.787 13.723 1.00 82.94 95 ARG A C 1
ATOM 811 O O . ARG A 1 95 ? 8.424 1.709 14.917 1.00 82.94 95 ARG A O 1
ATOM 818 N N . TRP A 1 96 ? 7.940 1.257 12.766 1.00 83.44 96 TRP A N 1
ATOM 819 C CA . TRP A 1 96 ? 6.698 0.551 13.040 1.00 83.44 96 TRP A CA 1
ATOM 820 C C . TRP A 1 96 ? 6.928 -0.777 13.763 1.00 83.44 96 TRP A C 1
ATOM 822 O O . TRP A 1 96 ? 6.261 -1.045 14.758 1.00 83.44 96 TRP A O 1
ATOM 832 N N . VAL A 1 97 ? 7.932 -1.557 13.352 1.00 80.62 97 VAL A N 1
ATOM 833 C CA . VAL A 1 97 ? 8.325 -2.791 14.060 1.00 80.62 97 VAL A CA 1
ATOM 834 C C . VAL A 1 97 ? 8.664 -2.491 15.525 1.00 80.62 97 VAL A C 1
ATOM 836 O O . VAL A 1 97 ? 8.215 -3.188 16.434 1.00 80.62 97 VAL A O 1
ATOM 839 N N . LYS A 1 98 ? 9.404 -1.406 15.787 1.00 81.50 98 LYS A N 1
ATOM 840 C CA . LYS A 1 98 ? 9.714 -0.965 17.153 1.00 81.50 98 LYS A CA 1
ATOM 841 C C . LYS A 1 98 ? 8.466 -0.535 17.927 1.00 81.50 98 LYS A C 1
ATOM 843 O O . LYS A 1 98 ? 8.360 -0.834 19.112 1.00 81.50 98 LYS A O 1
ATOM 848 N N . GLU A 1 99 ? 7.535 0.169 17.289 1.00 81.50 99 GLU A N 1
ATOM 849 C CA . GLU A 1 99 ? 6.262 0.540 17.914 1.00 81.50 99 GLU A CA 1
ATOM 850 C C . GLU A 1 99 ? 5.420 -0.690 18.280 1.00 81.50 99 GLU A C 1
ATOM 852 O O . GLU A 1 99 ? 4.886 -0.729 19.386 1.00 81.50 99 GLU A O 1
ATOM 857 N N . LEU A 1 100 ? 5.363 -1.708 17.414 1.00 74.94 100 LEU A N 1
ATOM 858 C CA . LEU A 1 100 ? 4.711 -2.989 17.705 1.00 74.94 100 LEU A CA 1
ATOM 859 C C . LEU A 1 100 ? 5.382 -3.717 18.875 1.00 74.94 100 LEU A C 1
ATOM 861 O O . LEU A 1 100 ? 4.695 -4.138 19.801 1.00 74.94 100 LEU A O 1
ATOM 865 N N . ASN A 1 101 ? 6.716 -3.793 18.887 1.00 74.25 101 ASN A N 1
ATOM 866 C CA . ASN A 1 101 ? 7.474 -4.377 20.000 1.00 74.25 101 ASN A CA 1
ATOM 867 C C . ASN A 1 101 ? 7.230 -3.637 21.322 1.00 74.25 101 ASN A C 1
ATOM 869 O O . ASN A 1 101 ? 7.096 -4.249 22.374 1.00 74.25 101 ASN A O 1
ATOM 873 N N . ASN A 1 102 ? 7.154 -2.307 21.292 1.00 77.56 102 ASN A N 1
ATOM 874 C CA . ASN A 1 102 ? 6.832 -1.539 22.491 1.00 77.56 102 ASN A CA 1
ATOM 875 C C . ASN A 1 102 ? 5.385 -1.776 22.937 1.00 77.56 102 ASN A C 1
ATOM 877 O O . ASN A 1 102 ? 5.109 -1.792 24.134 1.00 77.56 102 ASN A O 1
ATOM 881 N N . ALA A 1 103 ? 4.462 -1.937 21.986 1.00 72.81 103 ALA A N 1
ATOM 882 C CA . ALA A 1 103 ? 3.065 -2.209 22.273 1.00 72.81 103 ALA A CA 1
ATOM 883 C C . ALA A 1 103 ? 2.870 -3.599 22.898 1.00 72.81 103 ALA A C 1
ATOM 885 O O . ALA A 1 103 ? 2.118 -3.693 23.862 1.00 72.81 103 ALA A O 1
ATOM 886 N N . SER A 1 104 ? 3.571 -4.643 22.432 1.00 66.19 104 SER A N 1
ATOM 887 C CA . SER A 1 104 ? 3.453 -6.007 22.992 1.00 66.19 104 SER A CA 1
ATOM 888 C C . SER A 1 104 ? 3.907 -6.101 24.438 1.00 66.19 104 SER A C 1
ATOM 890 O O . SER A 1 104 ? 3.334 -6.838 25.230 1.00 66.19 104 SER A O 1
ATOM 892 N N . VAL A 1 105 ? 4.904 -5.304 24.815 1.00 66.19 105 VAL A N 1
ATOM 893 C CA . VAL A 1 105 ? 5.404 -5.262 26.192 1.00 66.19 105 VAL A CA 1
ATOM 894 C C . VAL A 1 105 ? 4.423 -4.533 27.128 1.00 66.19 105 VAL A C 1
ATOM 896 O O . VAL A 1 105 ? 4.523 -4.648 28.353 1.00 66.19 105 VAL A O 1
ATOM 899 N N . ARG A 1 106 ? 3.440 -3.787 26.600 1.00 65.25 106 ARG A N 1
ATOM 900 C CA . ARG A 1 106 ? 2.436 -3.108 27.430 1.00 65.25 106 ARG A CA 1
ATOM 901 C C . ARG A 1 106 ? 1.397 -4.105 27.935 1.00 65.25 106 ARG A C 1
ATOM 903 O O . ARG A 1 106 ? 0.623 -4.665 27.175 1.00 65.25 106 ARG A O 1
ATOM 910 N N . VAL A 1 107 ? 1.278 -4.183 29.260 1.00 58.19 107 VAL A N 1
ATOM 911 C CA . VAL A 1 107 ? 0.284 -5.016 29.967 1.00 58.19 107 VAL A CA 1
ATOM 912 C C . VAL A 1 107 ? -1.168 -4.633 29.628 1.00 58.19 107 VAL A C 1
ATOM 914 O O . VAL A 1 107 ? -2.079 -5.431 29.820 1.00 58.19 107 VAL A O 1
ATOM 917 N N . ARG A 1 108 ? -1.423 -3.396 29.172 1.00 61.75 108 ARG A N 1
ATOM 918 C CA . ARG A 1 108 ? -2.777 -2.909 28.864 1.00 61.75 108 ARG A CA 1
ATOM 919 C C . ARG A 1 108 ? -2.782 -2.033 27.612 1.00 61.75 108 ARG A C 1
ATOM 921 O O . ARG A 1 108 ? -2.180 -0.954 27.603 1.00 61.75 108 ARG A O 1
ATOM 928 N N . ILE A 1 109 ? -3.526 -2.477 26.604 1.00 66.00 109 ILE A N 1
ATOM 929 C CA . ILE A 1 109 ? -3.965 -1.669 25.463 1.00 66.00 109 ILE A CA 1
ATOM 930 C C . ILE A 1 109 ? -5.493 -1.683 25.390 1.00 66.00 109 ILE A C 1
ATOM 932 O O . ILE A 1 109 ? -6.148 -2.627 25.842 1.00 66.00 109 ILE A O 1
ATOM 936 N N . SER A 1 110 ? -6.083 -0.609 24.868 1.00 72.56 110 SER A N 1
ATOM 937 C CA . SER A 1 110 ? -7.537 -0.574 24.664 1.00 72.56 110 SER A CA 1
ATOM 938 C C . SER A 1 110 ? -7.935 -1.381 23.420 1.00 72.56 110 SER A C 1
ATOM 940 O O . SER A 1 110 ? -7.129 -1.574 22.512 1.00 72.56 110 SER A O 1
ATOM 942 N N . ARG A 1 111 ? -9.196 -1.833 23.327 1.00 72.81 111 ARG A N 1
ATOM 943 C CA . ARG A 1 111 ? -9.686 -2.501 22.102 1.00 72.81 111 ARG A CA 1
ATOM 944 C C . ARG A 1 111 ? -9.590 -1.589 20.871 1.00 72.81 111 ARG A C 1
ATOM 946 O O . ARG A 1 111 ? -9.271 -2.066 19.791 1.00 72.81 111 ARG A O 1
ATOM 953 N N . LEU A 1 112 ? -9.873 -0.294 21.039 1.00 76.81 112 LEU A N 1
ATOM 954 C CA . LEU A 1 112 ? -9.769 0.698 19.967 1.00 76.81 112 LEU A CA 1
ATOM 955 C C . LEU A 1 112 ? -8.322 0.825 19.492 1.00 76.81 112 LEU A C 1
ATOM 957 O O . LEU A 1 112 ? -8.062 0.745 18.302 1.00 76.81 112 LEU A O 1
ATOM 961 N N . GLU A 1 113 ? -7.392 0.936 20.435 1.00 77.75 113 GLU A N 1
ATOM 962 C CA . GLU A 1 113 ? -5.959 0.985 20.151 1.00 77.75 113 GLU A CA 1
ATOM 963 C C . GLU A 1 113 ? -5.495 -0.293 19.430 1.00 77.75 113 GLU A C 1
ATOM 965 O O . GLU A 1 113 ? -4.787 -0.216 18.433 1.00 77.75 113 GLU A O 1
ATOM 970 N N . SER A 1 114 ? -5.963 -1.475 19.848 1.00 78.31 114 SER A N 1
ATOM 971 C CA . SER A 1 114 ? -5.697 -2.737 19.138 1.00 78.31 114 SER A CA 1
ATOM 972 C C . SER A 1 114 ? -6.193 -2.708 17.687 1.00 78.31 114 SER A C 1
ATOM 974 O O . SER A 1 114 ? -5.442 -3.065 16.780 1.00 78.31 114 SER A O 1
ATOM 976 N N . LEU A 1 115 ? -7.418 -2.230 17.452 1.00 81.56 115 LEU A N 1
ATOM 977 C CA . LEU A 1 115 ? -7.976 -2.085 16.106 1.00 81.56 115 LEU A CA 1
ATOM 978 C C . LEU A 1 115 ? -7.180 -1.071 15.264 1.00 81.56 115 LEU A C 1
ATOM 980 O O . LEU A 1 115 ? -6.943 -1.297 14.079 1.00 81.56 115 LEU A O 1
ATOM 984 N N . GLU A 1 116 ? -6.716 0.025 15.867 1.00 84.62 116 GLU A N 1
ATOM 985 C CA . GLU A 1 116 ? -5.835 0.995 15.207 1.00 84.62 116 GLU A CA 1
ATOM 986 C C . GLU A 1 116 ? -4.500 0.363 14.795 1.00 84.62 116 GLU A C 1
ATOM 988 O O . GLU A 1 116 ? -4.054 0.583 13.666 1.00 84.62 116 GLU A O 1
ATOM 993 N N . TYR A 1 117 ? -3.889 -0.463 15.655 1.00 84.56 117 TYR A N 1
ATOM 994 C CA . TYR A 1 117 ? -2.682 -1.229 15.322 1.00 84.56 117 TYR A CA 1
ATOM 995 C C . TYR A 1 117 ? -2.922 -2.178 14.140 1.00 84.56 117 TYR A C 1
ATOM 997 O O . TYR A 1 117 ? -2.117 -2.216 13.206 1.00 84.56 117 TYR A O 1
ATOM 1005 N N . GLN A 1 118 ? -4.047 -2.898 14.137 1.00 82.81 118 GLN A N 1
ATOM 1006 C CA . GLN A 1 118 ? -4.418 -3.827 13.065 1.00 82.81 118 GLN A CA 1
ATOM 1007 C C . GLN A 1 118 ? -4.618 -3.115 11.724 1.00 82.81 118 GLN A C 1
ATOM 1009 O O . GLN A 1 118 ? -4.080 -3.540 10.699 1.00 82.81 118 GLN A O 1
ATOM 1014 N N . ILE A 1 119 ? -5.351 -1.999 11.723 1.00 89.25 119 ILE A N 1
ATOM 1015 C CA . ILE A 1 119 ? -5.563 -1.190 10.520 1.00 89.25 119 ILE A CA 1
ATOM 1016 C C . ILE A 1 119 ? -4.229 -0.629 10.033 1.00 89.25 119 ILE A C 1
ATOM 1018 O O . ILE A 1 119 ? -3.917 -0.746 8.845 1.00 89.25 119 ILE A O 1
ATOM 1022 N N . ARG A 1 120 ? -3.408 -0.085 10.941 1.00 90.00 120 ARG A N 1
ATOM 1023 C CA . ARG A 1 120 ? -2.089 0.450 10.593 1.00 90.00 120 ARG A CA 1
ATOM 1024 C C . ARG A 1 120 ? -1.201 -0.608 9.956 1.00 90.00 120 ARG A C 1
ATOM 1026 O O . ARG A 1 120 ? -0.620 -0.338 8.908 1.00 90.00 120 ARG A O 1
ATOM 1033 N N . GLN A 1 121 ? -1.172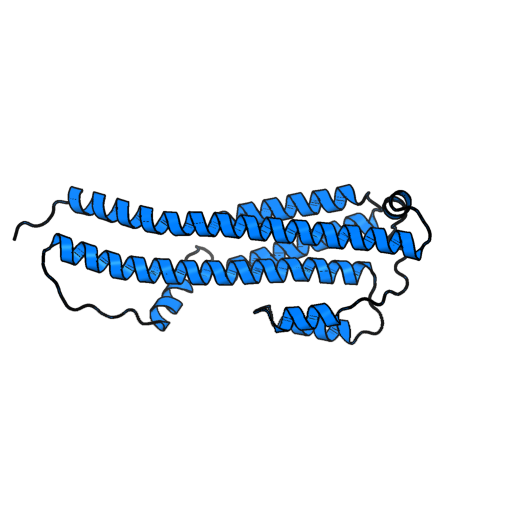 -1.820 10.506 1.00 87.81 121 GLN A N 1
ATOM 1034 C CA . GLN A 1 121 ? -0.429 -2.936 9.926 1.00 87.81 121 GLN A CA 1
ATOM 1035 C C . GLN A 1 121 ? -0.819 -3.193 8.464 1.00 87.81 121 GLN A C 1
ATOM 1037 O O . GLN A 1 121 ? 0.059 -3.394 7.625 1.00 87.81 121 GLN A O 1
ATOM 1042 N N . GLN A 1 122 ? -2.114 -3.176 8.125 1.00 90.88 122 GLN A N 1
ATOM 1043 C CA . GLN A 1 122 ? -2.544 -3.415 6.741 1.00 90.88 122 GLN A CA 1
ATOM 1044 C C . GLN A 1 122 ? -2.061 -2.323 5.782 1.00 90.88 122 GLN A C 1
ATOM 1046 O O . GLN A 1 122 ? -1.692 -2.623 4.646 1.00 90.88 122 GLN A O 1
ATOM 1051 N N . ILE A 1 123 ? -2.021 -1.069 6.232 1.00 93.62 123 ILE A N 1
ATOM 1052 C CA . ILE A 1 123 ? -1.531 0.052 5.422 1.00 93.62 123 ILE A CA 1
ATOM 1053 C C . ILE A 1 123 ? -0.002 0.038 5.291 1.00 93.62 123 ILE A C 1
ATOM 1055 O O . ILE A 1 123 ? 0.520 0.360 4.221 1.00 93.62 123 ILE A O 1
ATOM 1059 N N . GLU A 1 124 ? 0.718 -0.366 6.338 1.00 91.50 124 GLU A N 1
ATOM 1060 C CA . GLU A 1 124 ? 2.172 -0.562 6.297 1.00 91.50 124 GLU A CA 1
ATOM 1061 C C . GLU A 1 124 ? 2.542 -1.665 5.294 1.00 91.50 124 GLU A C 1
ATOM 1063 O O . GLU A 1 124 ? 3.359 -1.436 4.403 1.00 91.50 124 GLU A O 1
ATOM 1068 N N . LEU A 1 125 ? 1.856 -2.814 5.344 1.00 90.88 125 LEU A N 1
ATOM 1069 C CA . LEU A 1 125 ? 2.039 -3.906 4.381 1.00 90.88 125 LEU A CA 1
ATOM 1070 C C . LEU A 1 125 ? 1.724 -3.474 2.942 1.00 90.88 125 LEU A C 1
ATOM 1072 O O . LEU A 1 125 ? 2.486 -3.778 2.027 1.00 90.88 125 LEU A O 1
ATOM 1076 N N . LEU A 1 126 ? 0.621 -2.751 2.732 1.00 93.56 126 LEU A N 1
ATOM 1077 C CA . LEU A 1 126 ? 0.255 -2.219 1.417 1.00 93.56 126 LEU A CA 1
ATOM 1078 C C . LEU A 1 126 ? 1.329 -1.268 0.870 1.00 93.56 126 LEU A C 1
ATOM 1080 O O . LEU A 1 126 ? 1.682 -1.333 -0.307 1.00 93.56 126 LEU A O 1
ATOM 1084 N N . SER A 1 127 ? 1.859 -0.394 1.723 1.00 93.06 127 SER A N 1
ATOM 1085 C CA . SER A 1 127 ? 2.870 0.592 1.332 1.00 93.06 127 SER A CA 1
ATOM 1086 C C . SER A 1 127 ? 4.213 -0.058 1.021 1.00 93.06 127 SER A C 1
ATOM 1088 O O . SER A 1 127 ? 4.855 0.335 0.049 1.00 93.06 127 SER A O 1
ATOM 1090 N N . ALA A 1 128 ? 4.608 -1.072 1.796 1.00 91.62 128 ALA A N 1
ATOM 1091 C CA . ALA A 1 128 ? 5.806 -1.862 1.533 1.00 91.62 128 ALA A 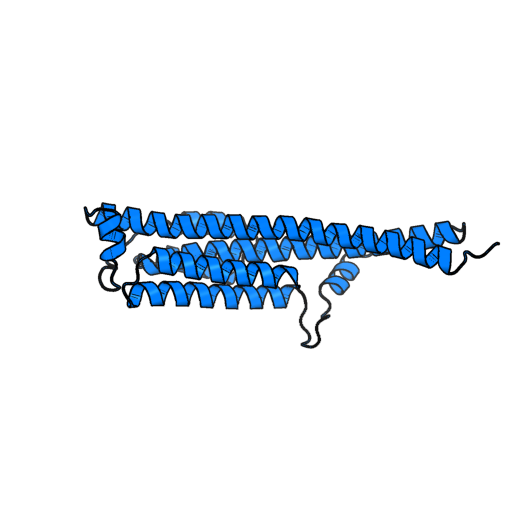CA 1
ATOM 1092 C C . ALA A 1 128 ? 5.712 -2.567 0.173 1.00 91.62 128 ALA A C 1
ATOM 1094 O O . ALA A 1 128 ? 6.597 -2.390 -0.659 1.00 91.62 128 ALA A O 1
ATOM 1095 N N . LYS A 1 129 ? 4.590 -3.246 -0.108 1.00 92.00 129 LYS A N 1
ATOM 1096 C CA . LYS A 1 129 ? 4.349 -3.883 -1.413 1.00 92.00 129 LYS A CA 1
ATOM 1097 C C . LYS A 1 129 ? 4.358 -2.891 -2.571 1.00 92.00 129 LYS A C 1
ATOM 1099 O O . LYS A 1 129 ? 4.934 -3.166 -3.616 1.00 92.00 129 LYS A O 1
ATOM 1104 N N . ARG A 1 130 ? 3.736 -1.721 -2.390 1.00 92.75 130 ARG A N 1
ATOM 1105 C CA . ARG A 1 130 ? 3.739 -0.654 -3.401 1.00 92.75 130 ARG A CA 1
ATOM 1106 C C . ARG A 1 130 ? 5.157 -0.155 -3.681 1.00 92.75 130 ARG A C 1
ATOM 1108 O O . ARG A 1 130 ? 5.494 0.089 -4.835 1.00 92.75 130 ARG A O 1
ATOM 1115 N N . LEU A 1 131 ? 5.967 0.025 -2.638 1.00 93.25 131 LEU A N 1
ATOM 1116 C CA . LEU A 1 131 ? 7.351 0.475 -2.765 1.00 93.25 131 LEU A CA 1
ATOM 1117 C C . LEU A 1 131 ? 8.222 -0.576 -3.457 1.00 93.25 131 LEU A C 1
ATOM 1119 O O . LEU A 1 131 ? 8.968 -0.228 -4.369 1.00 93.25 131 LEU A O 1
ATOM 1123 N N . GLU A 1 132 ? 8.110 -1.833 -3.040 1.00 92.44 132 GLU A N 1
ATOM 1124 C CA . GLU A 1 132 ? 8.816 -2.973 -3.625 1.00 92.44 132 GLU A CA 1
ATOM 1125 C C . GLU A 1 132 ? 8.473 -3.128 -5.110 1.00 92.44 132 GLU A C 1
ATOM 1127 O O . GLU A 1 132 ? 9.363 -3.017 -5.954 1.00 92.44 132 GLU A O 1
ATOM 1132 N N . GLY A 1 133 ? 7.184 -3.255 -5.438 1.00 92.94 133 GLY A N 1
ATOM 1133 C CA . GLY A 1 133 ? 6.724 -3.447 -6.812 1.00 92.94 133 GLY A CA 1
ATOM 1134 C C . GLY A 1 133 ? 7.105 -2.290 -7.735 1.00 92.94 133 GLY A C 1
ATOM 1135 O O . GLY A 1 133 ? 7.598 -2.515 -8.839 1.00 92.94 133 GLY A O 1
ATOM 1136 N N . LEU A 1 134 ? 6.976 -1.037 -7.278 1.00 93.06 134 LEU A N 1
ATOM 1137 C CA . LEU A 1 134 ? 7.362 0.113 -8.100 1.00 93.06 134 LEU A CA 1
ATOM 1138 C C . LEU A 1 134 ? 8.883 0.221 -8.268 1.00 93.06 134 LEU A C 1
ATOM 1140 O O . LEU A 1 134 ? 9.355 0.649 -9.323 1.00 93.06 134 LEU A O 1
ATOM 1144 N N . THR A 1 135 ? 9.656 -0.190 -7.259 1.00 93.69 135 THR A N 1
ATOM 1145 C CA . THR A 1 135 ? 11.120 -0.271 -7.360 1.00 93.69 135 THR A CA 1
ATOM 1146 C C . THR A 1 135 ? 11.522 -1.313 -8.396 1.00 93.69 135 THR A C 1
ATOM 1148 O O . THR A 1 135 ? 12.323 -1.011 -9.280 1.00 93.69 135 THR A O 1
ATOM 1151 N N . GLU A 1 136 ? 10.941 -2.510 -8.333 1.00 94.12 136 GLU A N 1
ATOM 1152 C CA . GLU A 1 136 ? 11.199 -3.588 -9.287 1.00 94.12 136 GLU A CA 1
ATOM 1153 C C . GLU A 1 136 ? 10.771 -3.200 -10.708 1.00 94.12 136 GLU A C 1
ATOM 1155 O O . GLU A 1 136 ? 11.558 -3.323 -11.647 1.00 94.12 136 GLU A O 1
ATOM 1160 N N . LEU A 1 137 ? 9.569 -2.639 -10.873 1.00 94.50 137 LEU A N 1
ATOM 1161 C CA . LEU A 1 137 ? 9.089 -2.126 -12.156 1.00 94.50 137 LEU A CA 1
ATOM 1162 C C . LEU A 1 137 ? 10.055 -1.088 -12.737 1.00 94.50 137 LEU A C 1
ATOM 1164 O O . LEU A 1 137 ? 10.396 -1.159 -13.917 1.00 94.50 137 LEU A O 1
ATOM 1168 N N . SER A 1 138 ? 10.511 -0.139 -11.916 1.00 93.75 138 SER A N 1
ATOM 1169 C CA . SER A 1 138 ? 11.425 0.922 -12.350 1.00 93.75 138 SER A CA 1
ATOM 1170 C C . SER A 1 138 ? 12.782 0.361 -12.775 1.00 93.75 138 SER A C 1
ATOM 1172 O O . SER A 1 138 ? 13.318 0.783 -13.803 1.00 93.75 138 SER A O 1
ATOM 1174 N N . LYS A 1 139 ? 13.322 -0.614 -12.027 1.00 94.31 139 LYS A N 1
ATOM 1175 C CA . LYS A 1 139 ? 14.553 -1.335 -12.394 1.00 94.31 139 LYS A CA 1
ATOM 1176 C C . LYS A 1 139 ? 14.373 -2.040 -13.741 1.00 94.31 139 LYS A C 1
ATOM 1178 O O . LYS A 1 139 ? 15.143 -1.786 -14.665 1.00 94.31 139 LYS A O 1
ATOM 1183 N N . ASN A 1 140 ? 13.293 -2.805 -13.885 1.00 94.25 140 ASN A N 1
ATOM 1184 C CA . ASN A 1 140 ? 12.979 -3.568 -15.092 1.00 94.25 140 ASN A CA 1
ATOM 1185 C C . ASN A 1 140 ? 12.785 -2.677 -16.330 1.00 94.25 140 ASN A C 1
ATOM 1187 O O . ASN A 1 140 ? 13.323 -2.980 -17.392 1.00 94.25 140 ASN A O 1
ATOM 1191 N N . ILE A 1 141 ? 12.035 -1.573 -16.216 1.00 94.56 141 ILE A N 1
ATOM 1192 C CA . ILE A 1 141 ? 11.826 -0.627 -17.326 1.00 94.56 141 ILE A CA 1
ATOM 1193 C C . ILE A 1 141 ? 13.142 0.049 -17.721 1.00 94.56 141 ILE A C 1
ATOM 1195 O O . ILE A 1 141 ? 13.408 0.205 -18.912 1.00 94.56 141 ILE A O 1
ATOM 1199 N N . THR A 1 142 ? 13.965 0.437 -16.743 1.00 93.12 142 THR A N 1
ATOM 1200 C CA . THR A 1 14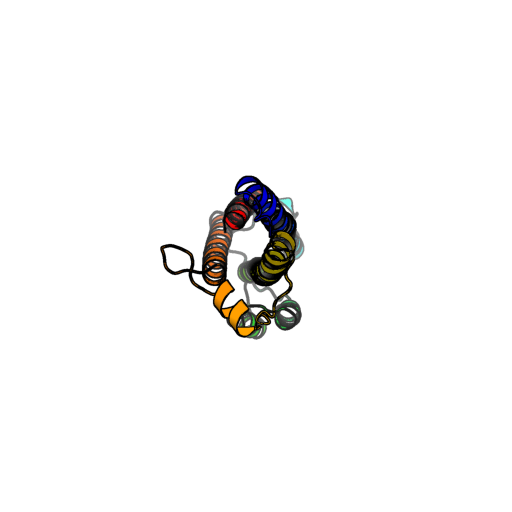2 ? 15.254 1.097 -17.003 1.00 93.12 142 THR A CA 1
ATOM 1201 C C . THR A 1 142 ? 16.209 0.157 -17.732 1.00 93.12 142 THR A C 1
ATOM 1203 O O . THR A 1 142 ? 16.774 0.524 -18.763 1.00 93.12 142 THR A O 1
ATOM 1206 N N . GLU A 1 143 ? 16.357 -1.065 -17.225 1.00 93.56 143 GLU A N 1
ATOM 1207 C CA . GLU A 1 143 ? 17.245 -2.074 -17.793 1.00 93.56 143 GLU A CA 1
ATOM 1208 C C . GLU A 1 143 ? 16.804 -2.494 -19.199 1.00 93.56 143 GLU A C 1
ATOM 1210 O O . GLU A 1 143 ? 17.583 -2.445 -20.155 1.00 93.56 143 GLU A O 1
ATOM 1215 N N . GLU A 1 144 ? 15.527 -2.841 -19.360 1.00 94.00 144 GLU A N 1
ATOM 1216 C CA . GLU A 1 144 ? 14.999 -3.259 -20.653 1.00 94.00 144 GLU A CA 1
ATOM 1217 C C . GLU A 1 144 ? 14.999 -2.117 -21.667 1.00 94.00 144 GLU A C 1
ATOM 1219 O O . GLU A 1 144 ? 15.360 -2.329 -22.824 1.00 94.00 144 GLU A O 1
ATOM 1224 N N . GLY A 1 145 ? 14.636 -0.903 -21.247 1.00 93.56 145 GLY A N 1
ATOM 1225 C CA . GLY A 1 145 ? 14.669 0.278 -22.100 1.00 93.56 145 GLY A CA 1
ATOM 1226 C C . GLY A 1 145 ? 16.070 0.552 -22.640 1.00 93.56 145 GLY A C 1
ATOM 1227 O O . GLY A 1 145 ? 16.223 0.803 -23.836 1.00 93.56 145 GLY A O 1
ATOM 1228 N N . TYR A 1 146 ? 17.098 0.430 -21.798 1.00 93.12 146 TYR A N 1
ATOM 1229 C CA . TYR A 1 146 ? 18.492 0.602 -22.200 1.00 93.12 146 TYR A CA 1
ATOM 1230 C C . TYR A 1 146 ? 18.932 -0.447 -23.225 1.00 93.12 146 TYR A C 1
ATOM 1232 O O . TYR A 1 146 ? 19.327 -0.099 -24.343 1.00 93.12 146 TYR A O 1
ATOM 1240 N N . TYR A 1 147 ? 18.809 -1.734 -22.889 1.00 93.75 147 TYR A N 1
ATOM 1241 C CA . TYR A 1 147 ? 19.296 -2.801 -23.762 1.00 93.75 147 TYR A CA 1
ATOM 1242 C C . TYR A 1 147 ? 18.482 -2.922 -25.052 1.00 93.75 147 TYR A C 1
ATOM 1244 O O . TYR A 1 147 ? 19.058 -3.132 -26.123 1.00 93.75 147 TYR A O 1
ATOM 1252 N N . ARG A 1 148 ? 17.156 -2.725 -25.005 1.00 94.06 148 ARG A N 1
ATOM 1253 C CA . ARG A 1 148 ? 16.342 -2.712 -26.227 1.00 94.06 148 ARG A CA 1
ATOM 1254 C C . ARG A 1 148 ? 16.647 -1.510 -27.104 1.00 94.06 148 ARG A C 1
ATOM 1256 O O . ARG A 1 148 ? 16.693 -1.677 -28.315 1.00 94.06 148 ARG A O 1
ATOM 1263 N N . THR A 1 149 ? 16.908 -0.333 -26.538 1.00 92.88 149 THR A N 1
ATOM 1264 C CA . THR A 1 149 ? 17.322 0.833 -27.337 1.00 92.88 149 THR A CA 1
ATOM 1265 C C . THR A 1 149 ? 18.608 0.539 -28.107 1.00 92.88 149 THR A C 1
ATOM 1267 O O . THR A 1 149 ? 18.677 0.794 -29.308 1.00 92.88 149 THR A O 1
ATOM 1270 N N . ILE A 1 150 ? 19.602 -0.063 -27.450 1.00 92.19 150 ILE A N 1
ATOM 1271 C CA . ILE A 1 150 ? 20.858 -0.466 -28.098 1.00 92.19 150 ILE A CA 1
ATOM 1272 C C . ILE A 1 150 ? 20.594 -1.484 -29.209 1.00 92.19 150 ILE A C 1
ATOM 1274 O O . ILE A 1 150 ? 21.057 -1.295 -30.334 1.00 92.19 150 ILE A O 1
ATOM 1278 N N . TYR A 1 151 ? 19.805 -2.522 -28.924 1.00 92.38 151 TYR A N 1
ATOM 1279 C CA . TYR A 1 151 ? 19.416 -3.522 -29.917 1.00 92.38 151 TYR A CA 1
ATOM 1280 C C . TYR A 1 151 ? 18.738 -2.886 -31.141 1.00 92.38 151 TYR A C 1
ATOM 1282 O O . TYR A 1 151 ? 19.065 -3.213 -32.282 1.00 92.38 151 TYR A O 1
ATOM 1290 N N . GLU A 1 152 ? 17.815 -1.949 -30.918 1.00 92.06 152 GLU A N 1
ATOM 1291 C CA . GLU A 1 152 ? 17.094 -1.254 -31.981 1.00 92.06 152 GLU A CA 1
ATOM 1292 C C . GLU A 1 152 ? 18.017 -0.394 -32.851 1.00 92.06 152 GLU A C 1
ATOM 1294 O O . GLU A 1 152 ? 17.911 -0.415 -34.084 1.00 92.06 152 GLU A O 1
ATOM 1299 N N . ILE A 1 153 ? 18.969 0.303 -32.226 1.00 90.38 153 ILE A N 1
ATOM 1300 C CA . ILE A 1 153 ? 19.998 1.085 -32.917 1.00 90.38 153 ILE A CA 1
ATOM 1301 C C . ILE A 1 153 ? 20.872 0.169 -33.779 1.00 90.38 153 ILE A C 1
ATOM 1303 O O . ILE A 1 153 ? 20.989 0.390 -34.987 1.00 90.38 153 ILE A O 1
ATOM 1307 N N . GLN A 1 154 ? 21.432 -0.891 -33.193 1.00 90.56 154 GLN A N 1
ATOM 1308 C CA . GLN A 1 154 ? 22.306 -1.832 -33.900 1.00 90.56 154 GLN A CA 1
ATOM 1309 C C . GLN A 1 154 ? 21.587 -2.497 -35.075 1.00 90.56 154 GLN A C 1
ATOM 1311 O O . GLN A 1 154 ? 22.127 -2.573 -36.180 1.00 90.56 154 GLN A O 1
ATOM 1316 N N . LYS A 1 155 ? 20.328 -2.903 -34.879 1.00 90.00 155 LYS A N 1
ATOM 1317 C CA . LYS A 1 155 ? 19.493 -3.478 -35.936 1.00 90.00 155 LYS A CA 1
ATOM 1318 C C . LYS A 1 155 ? 19.195 -2.482 -37.055 1.00 90.00 155 LYS A C 1
ATOM 1320 O O . LYS A 1 155 ? 19.184 -2.874 -38.217 1.00 90.00 155 LYS A O 1
ATOM 1325 N N . GLY A 1 156 ? 18.950 -1.211 -36.729 1.00 88.94 156 GLY A N 1
ATOM 1326 C CA . GLY A 1 156 ? 18.707 -0.174 -37.732 1.00 88.94 156 GLY A CA 1
ATOM 1327 C C . GLY A 1 156 ? 19.942 0.139 -38.577 1.00 88.94 156 GLY A C 1
ATOM 1328 O O . GLY A 1 156 ? 19.828 0.296 -39.790 1.00 88.94 156 GLY A O 1
ATOM 1329 N N . PHE A 1 157 ? 21.126 0.193 -37.969 1.00 87.75 157 PHE A N 1
ATOM 1330 C CA . PHE A 1 157 ? 22.368 0.464 -38.700 1.00 87.75 157 PHE A CA 1
ATOM 1331 C C . PHE A 1 157 ? 23.016 -0.785 -39.311 1.00 87.75 157 PHE A C 1
ATOM 1333 O O . PHE A 1 157 ? 23.869 -0.651 -40.187 1.00 87.75 157 PHE A O 1
ATOM 1340 N N . GLY A 1 158 ? 22.608 -1.984 -38.887 1.00 84.06 158 GLY A N 1
ATOM 1341 C CA . GLY A 1 158 ? 23.225 -3.244 -39.303 1.00 84.06 158 GLY A CA 1
ATOM 1342 C C . GLY A 1 158 ? 24.658 -3.404 -38.789 1.00 84.06 158 GLY A C 1
ATOM 1343 O O . GLY A 1 158 ? 25.439 -4.143 -39.383 1.00 84.06 158 GLY A O 1
ATOM 1344 N N . VAL A 1 159 ? 25.014 -2.685 -37.721 1.00 80.50 159 VAL A N 1
ATOM 1345 C CA . VAL A 1 159 ? 26.346 -2.688 -37.109 1.00 80.50 159 VAL A CA 1
ATOM 1346 C C . VAL A 1 159 ? 26.186 -3.043 -35.638 1.00 80.50 159 VAL A C 1
ATOM 1348 O O . VAL A 1 159 ? 25.426 -2.392 -34.923 1.00 80.50 159 VAL A O 1
ATOM 1351 N N . GLY A 1 160 ? 26.895 -4.082 -35.201 1.00 77.44 160 GLY A N 1
ATOM 1352 C CA . GLY A 1 160 ? 27.097 -4.369 -33.785 1.00 77.44 160 GLY A CA 1
ATOM 1353 C C . GLY A 1 160 ? 28.331 -3.622 -33.295 1.00 77.44 160 GLY A C 1
ATOM 1354 O O . GLY A 1 160 ? 29.367 -3.661 -33.955 1.00 77.44 160 GLY A O 1
ATOM 1355 N N . ASP A 1 161 ? 28.213 -2.950 -32.157 1.00 77.19 161 ASP A N 1
ATOM 1356 C CA . ASP A 1 161 ? 29.331 -2.288 -31.484 1.00 77.19 161 ASP A CA 1
ATOM 1357 C C . ASP A 1 161 ? 29.292 -2.619 -29.988 1.00 77.19 161 ASP A C 1
ATOM 1359 O O . ASP A 1 161 ? 28.259 -3.038 -29.452 1.00 77.19 161 ASP A O 1
ATOM 1363 N N . THR A 1 162 ? 30.424 -2.452 -29.319 1.00 79.62 162 THR A N 1
ATOM 1364 C CA . THR A 1 162 ? 30.533 -2.591 -27.868 1.00 79.62 162 THR A CA 1
ATOM 1365 C C . THR A 1 162 ? 29.733 -1.499 -27.159 1.00 79.62 162 THR A C 1
ATOM 1367 O O . THR A 1 162 ? 29.721 -0.340 -27.568 1.00 79.62 162 THR A O 1
ATOM 1370 N N . PHE A 1 163 ? 29.049 -1.869 -26.080 1.00 81.50 163 PHE A N 1
ATOM 1371 C CA . PHE A 1 163 ? 28.295 -0.946 -25.237 1.00 81.50 163 PHE A CA 1
ATOM 1372 C C . PHE A 1 163 ? 28.593 -1.218 -23.764 1.00 81.50 163 PHE A C 1
ATOM 1374 O O . PHE A 1 163 ? 29.026 -2.310 -23.393 1.00 81.50 163 PHE A O 1
ATOM 1381 N N . GLY A 1 164 ? 28.379 -0.204 -22.927 1.00 83.38 164 GLY A N 1
ATOM 1382 C CA . GLY A 1 164 ? 28.550 -0.332 -21.485 1.00 83.38 164 GLY A CA 1
ATOM 1383 C C . GLY A 1 164 ? 27.494 -1.258 -20.889 1.00 83.38 164 GLY A C 1
ATOM 1384 O O . GLY A 1 164 ? 26.313 -1.145 -21.202 1.00 83.38 164 GLY A O 1
ATOM 1385 N N . ILE A 1 165 ? 27.909 -2.169 -20.015 1.00 84.44 165 ILE A N 1
ATOM 1386 C CA . ILE A 1 165 ? 26.965 -2.936 -19.201 1.00 84.44 165 ILE A CA 1
ATOM 1387 C C . ILE A 1 165 ? 26.357 -1.975 -18.178 1.00 84.44 165 ILE A C 1
ATOM 1389 O O . ILE A 1 165 ? 27.074 -1.168 -17.582 1.00 84.44 165 ILE A O 1
ATOM 1393 N N . LEU A 1 166 ? 25.038 -2.043 -17.993 1.00 85.06 166 LEU A N 1
ATOM 1394 C CA . LEU A 1 166 ? 24.370 -1.258 -16.963 1.00 85.06 166 LEU A CA 1
ATOM 1395 C C . LEU A 1 166 ? 24.825 -1.734 -15.584 1.00 85.06 166 LEU A C 1
ATOM 1397 O O . LEU A 1 166 ? 24.571 -2.870 -15.191 1.00 85.06 166 LEU A O 1
ATOM 1401 N N . ASP A 1 167 ? 25.482 -0.839 -14.856 1.00 89.44 167 ASP A N 1
ATOM 1402 C CA . ASP A 1 167 ? 25.820 -1.049 -13.455 1.00 89.44 167 ASP A CA 1
ATOM 1403 C C . ASP A 1 167 ? 24.567 -0.930 -12.573 1.00 89.44 167 ASP A C 1
ATOM 1405 O O . ASP A 1 167 ? 23.729 -0.041 -12.762 1.00 89.44 167 ASP A O 1
ATOM 1409 N N . THR A 1 168 ? 24.444 -1.804 -11.574 1.00 86.75 168 THR A N 1
ATOM 1410 C CA . THR A 1 168 ? 23.289 -1.811 -10.666 1.00 86.75 168 THR A CA 1
ATOM 1411 C C . THR A 1 168 ? 23.193 -0.528 -9.844 1.00 86.75 168 THR A C 1
ATOM 1413 O O . THR A 1 168 ? 22.088 -0.041 -9.611 1.00 86.75 168 THR A O 1
ATOM 1416 N N . GLY A 1 169 ? 24.327 0.064 -9.454 1.00 89.56 169 GLY A N 1
ATOM 1417 C CA . GLY A 1 169 ? 24.362 1.347 -8.752 1.00 89.56 169 GLY A CA 1
ATOM 1418 C C . GLY A 1 169 ? 23.889 2.502 -9.635 1.00 89.56 169 GLY A C 1
ATOM 1419 O O . GLY A 1 169 ? 23.160 3.383 -9.173 1.00 89.56 169 GLY A O 1
ATOM 1420 N N . LEU A 1 170 ? 24.216 2.472 -10.931 1.00 88.81 170 LEU A N 1
ATOM 1421 C CA . LEU A 1 170 ? 23.673 3.423 -11.902 1.00 88.81 170 LEU A CA 1
ATOM 1422 C C . LEU A 1 170 ? 22.149 3.292 -12.025 1.00 88.81 170 LEU A C 1
ATOM 1424 O O . LEU A 1 170 ? 21.461 4.311 -11.949 1.00 88.81 170 LEU A O 1
ATOM 1428 N N . ILE A 1 171 ? 21.609 2.073 -12.144 1.00 90.88 171 ILE A N 1
ATOM 1429 C CA . ILE A 1 171 ? 20.151 1.851 -12.157 1.00 90.88 171 ILE A CA 1
ATOM 1430 C C . ILE A 1 171 ? 19.516 2.439 -10.893 1.00 90.88 171 ILE A C 1
ATOM 1432 O O . ILE A 1 171 ? 18.545 3.189 -10.981 1.00 90.88 171 ILE A O 1
ATOM 1436 N N . GLU A 1 172 ? 20.080 2.156 -9.720 1.00 90.88 172 GLU A N 1
ATOM 1437 C CA . GLU A 1 172 ? 19.562 2.674 -8.453 1.00 90.88 172 GLU A CA 1
ATOM 1438 C C . GLU A 1 172 ? 19.594 4.202 -8.393 1.00 90.88 172 GLU A C 1
ATOM 1440 O O . GLU A 1 172 ? 18.609 4.827 -7.991 1.00 90.88 172 GLU A O 1
ATOM 1445 N N . SER A 1 173 ? 20.669 4.828 -8.874 1.00 90.88 173 SER A N 1
ATOM 1446 C CA . SER A 1 173 ? 20.755 6.288 -8.967 1.00 90.88 173 SER A CA 1
ATOM 1447 C C . SER A 1 173 ? 19.704 6.887 -9.908 1.00 90.88 173 SER A C 1
ATOM 1449 O O . SER A 1 173 ? 19.166 7.956 -9.624 1.00 90.88 173 SER A O 1
ATOM 1451 N N . ILE A 1 174 ? 19.375 6.195 -11.005 1.00 90.31 174 ILE A N 1
ATOM 1452 C CA . ILE A 1 174 ? 18.392 6.653 -11.991 1.00 90.31 174 ILE A CA 1
ATOM 1453 C C . ILE A 1 174 ? 16.993 6.592 -11.387 1.00 90.31 174 ILE A C 1
ATOM 1455 O O . ILE A 1 174 ? 16.276 7.591 -11.414 1.00 90.31 174 ILE A O 1
ATOM 1459 N N . ILE A 1 175 ? 16.610 5.450 -10.811 1.00 91.75 175 ILE A N 1
ATOM 1460 C CA . ILE A 1 175 ? 15.249 5.258 -10.292 1.00 91.75 175 ILE A CA 1
ATOM 1461 C C . ILE A 1 175 ? 14.995 6.092 -9.028 1.00 91.75 175 ILE A C 1
ATOM 1463 O O . ILE A 1 175 ? 13.874 6.534 -8.790 1.00 91.75 175 ILE A O 1
ATOM 1467 N N . THR A 1 176 ? 16.025 6.350 -8.215 1.00 91.62 176 THR A N 1
ATOM 1468 C CA . THR A 1 176 ? 15.887 7.169 -6.998 1.00 91.62 176 THR A CA 1
ATOM 1469 C C . THR A 1 176 ? 16.004 8.667 -7.262 1.00 91.62 176 THR A C 1
ATOM 1471 O O . THR A 1 176 ? 15.708 9.465 -6.363 1.00 91.62 176 THR A O 1
ATOM 1474 N N . LYS A 1 177 ? 16.381 9.071 -8.481 1.00 93.38 177 LYS A N 1
ATOM 1475 C CA . LYS A 1 177 ? 16.508 10.477 -8.855 1.00 93.38 177 LYS A CA 1
ATOM 1476 C C . LYS A 1 177 ? 15.166 11.204 -8.685 1.00 93.38 177 LYS A C 1
ATOM 1478 O O . LYS A 1 177 ? 14.148 10.751 -9.214 1.00 93.38 177 LYS A O 1
ATOM 1483 N N . PRO A 1 178 ? 15.144 12.353 -7.991 1.00 93.38 178 PRO A N 1
ATOM 1484 C CA . PRO A 1 178 ? 13.982 13.226 -7.974 1.00 93.38 178 PRO A CA 1
ATOM 1485 C C . PRO A 1 178 ? 13.557 13.624 -9.385 1.00 93.38 178 PRO A C 1
ATOM 1487 O O . PRO A 1 178 ? 14.359 14.155 -10.155 1.00 93.38 178 PRO A O 1
ATOM 1490 N N . TRP A 1 179 ? 12.293 13.375 -9.711 1.00 90.19 179 TRP A N 1
ATOM 1491 C CA . TRP A 1 179 ? 11.715 13.701 -11.017 1.00 90.19 179 TRP A CA 1
ATOM 1492 C C . TRP A 1 179 ? 10.570 14.706 -10.914 1.00 90.19 179 TRP A C 1
ATOM 1494 O O . TRP A 1 179 ? 10.230 15.359 -11.898 1.00 90.19 179 TRP A O 1
ATOM 1504 N N . ALA A 1 180 ? 9.969 14.852 -9.733 1.00 91.06 180 ALA A N 1
ATOM 1505 C CA . ALA A 1 180 ? 8.850 15.753 -9.550 1.00 91.06 180 ALA A CA 1
ATOM 1506 C C . ALA A 1 180 ? 9.303 17.208 -9.309 1.00 91.06 180 ALA A C 1
ATOM 1508 O O . ALA A 1 180 ? 10.377 17.427 -8.743 1.00 91.06 180 ALA A O 1
ATOM 1509 N N . PRO A 1 181 ? 8.470 18.215 -9.653 1.00 90.88 181 PRO A N 1
ATOM 1510 C CA . PRO A 1 181 ? 8.804 19.632 -9.459 1.00 90.88 181 PRO A CA 1
ATOM 1511 C C . PRO A 1 181 ? 9.119 20.022 -8.008 1.00 90.88 181 PRO A C 1
ATOM 1513 O O . PRO A 1 181 ? 9.839 20.984 -7.768 1.00 90.88 181 PRO A O 1
ATOM 1516 N N . ASP A 1 182 ? 8.587 19.276 -7.039 1.00 91.94 182 ASP A N 1
ATOM 1517 C CA . ASP A 1 182 ? 8.824 19.462 -5.604 1.00 91.94 182 ASP A CA 1
ATOM 1518 C C . ASP A 1 182 ? 10.082 18.736 -5.091 1.00 91.94 182 ASP A C 1
ATOM 1520 O O . ASP A 1 182 ? 10.295 18.649 -3.884 1.00 91.94 182 ASP A O 1
ATOM 1524 N N . GLY A 1 183 ? 10.910 18.192 -5.989 1.00 92.69 183 GLY A N 1
ATOM 1525 C CA . GLY A 1 183 ? 12.146 17.492 -5.637 1.00 92.69 183 GLY A CA 1
ATOM 1526 C C . GLY A 1 183 ? 11.923 16.114 -5.011 1.00 92.69 183 GLY A C 1
ATOM 1527 O O . GLY A 1 183 ? 12.843 15.553 -4.419 1.00 92.69 183 GLY A O 1
ATOM 1528 N N . SER A 1 184 ? 10.720 15.548 -5.134 1.00 93.69 184 SER A N 1
ATOM 1529 C CA . SER A 1 184 ? 10.418 14.198 -4.654 1.00 93.69 184 SER A CA 1
ATOM 1530 C C . SER A 1 184 ? 10.631 13.124 -5.729 1.00 93.69 184 SER A C 1
ATOM 1532 O O . SER A 1 184 ? 10.587 13.385 -6.936 1.00 93.69 184 SER A O 1
ATOM 1534 N N . ASN A 1 185 ? 10.863 11.895 -5.271 1.00 93.62 185 ASN A N 1
ATOM 1535 C CA . ASN A 1 185 ? 10.867 10.686 -6.089 1.00 93.62 185 ASN A CA 1
ATOM 1536 C C . ASN A 1 185 ? 9.649 9.824 -5.718 1.00 93.62 185 ASN A C 1
ATOM 1538 O O . ASN A 1 185 ? 8.851 10.187 -4.848 1.00 93.62 185 ASN A O 1
ATOM 1542 N N . PHE A 1 186 ? 9.487 8.674 -6.374 1.00 91.75 186 PHE A N 1
ATOM 1543 C CA . PHE A 1 186 ? 8.333 7.814 -6.114 1.00 91.75 186 PHE A CA 1
ATOM 1544 C C . PHE A 1 186 ? 8.311 7.293 -4.671 1.00 91.75 186 PHE A C 1
ATOM 1546 O O . PHE A 1 186 ? 7.250 7.252 -4.055 1.00 91.75 186 PHE A O 1
ATOM 1553 N N . SER A 1 187 ? 9.475 6.961 -4.102 1.00 92.31 187 SER A N 1
ATOM 1554 C CA . SER A 1 187 ? 9.581 6.449 -2.735 1.00 92.31 187 SER A CA 1
ATOM 1555 C C . SER A 1 187 ? 9.067 7.480 -1.733 1.00 92.31 187 SER A C 1
ATOM 1557 O O . SER A 1 187 ? 8.122 7.203 -0.995 1.00 92.31 187 SER A O 1
ATOM 1559 N N . SER A 1 188 ? 9.592 8.710 -1.752 1.00 93.69 188 SER A N 1
ATOM 1560 C CA . SER A 1 188 ? 9.157 9.754 -0.816 1.00 93.69 188 SER A CA 1
ATOM 1561 C C . SER A 1 188 ? 7.680 10.124 -0.979 1.00 93.69 188 SER A C 1
ATOM 1563 O O . SER A 1 188 ? 7.005 10.414 0.012 1.00 93.69 188 SER A O 1
ATOM 1565 N N . ARG A 1 189 ? 7.140 10.037 -2.199 1.00 94.25 189 ARG A N 1
ATOM 1566 C CA . ARG A 1 189 ? 5.702 10.190 -2.453 1.00 94.25 189 ARG A CA 1
ATOM 1567 C C . ARG A 1 189 ? 4.870 9.051 -1.860 1.00 94.25 189 ARG A C 1
ATOM 1569 O O . ARG A 1 189 ? 3.877 9.340 -1.203 1.00 94.25 189 ARG A O 1
ATOM 1576 N N . ILE A 1 190 ? 5.293 7.792 -2.000 1.00 93.88 190 ILE A N 1
ATOM 1577 C CA . ILE A 1 190 ? 4.630 6.639 -1.361 1.00 93.88 190 ILE A CA 1
ATOM 1578 C C . ILE A 1 190 ? 4.603 6.808 0.160 1.00 93.88 190 ILE A C 1
ATOM 1580 O O . ILE A 1 190 ? 3.557 6.626 0.780 1.00 93.88 190 ILE A O 1
ATOM 1584 N N . TRP A 1 191 ? 5.723 7.215 0.762 1.00 92.88 191 TRP A N 1
ATOM 1585 C CA . TRP A 1 191 ? 5.803 7.486 2.200 1.00 92.88 191 TRP A CA 1
ATOM 1586 C C . TRP A 1 191 ? 4.829 8.581 2.644 1.00 92.88 191 TRP A C 1
ATOM 1588 O O . TRP A 1 191 ? 4.150 8.441 3.664 1.00 92.88 191 TRP A O 1
ATOM 1598 N N . LYS A 1 192 ? 4.722 9.665 1.869 1.00 94.00 192 LYS A N 1
ATOM 1599 C CA . LYS A 1 192 ? 3.766 10.746 2.131 1.00 94.00 192 LYS A CA 1
ATOM 1600 C C . LYS A 1 192 ? 2.319 10.262 2.009 1.00 94.00 192 LYS A C 1
ATOM 1602 O O . LYS A 1 192 ? 1.523 10.525 2.909 1.00 94.00 192 LYS A O 1
ATOM 1607 N N . ASP A 1 193 ? 1.995 9.540 0.939 1.00 94.06 193 ASP A N 1
ATOM 1608 C CA . ASP A 1 193 ? 0.661 8.982 0.698 1.00 94.06 193 ASP A CA 1
ATOM 1609 C C . ASP A 1 193 ? 0.241 8.026 1.819 1.00 94.06 193 ASP A C 1
ATOM 1611 O O . ASP A 1 193 ? -0.894 8.099 2.290 1.00 94.06 193 ASP A O 1
ATOM 1615 N N . LYS A 1 194 ? 1.163 7.169 2.283 1.00 94.38 194 LYS A N 1
ATOM 1616 C CA . LYS A 1 194 ? 0.951 6.269 3.424 1.00 94.38 194 LYS A CA 1
ATOM 1617 C C . LYS A 1 194 ? 0.524 7.044 4.662 1.00 94.38 194 LYS A C 1
ATOM 1619 O O . LYS A 1 194 ? -0.485 6.711 5.275 1.00 94.38 194 LYS A O 1
ATOM 1624 N N . ASN A 1 195 ? 1.285 8.075 5.029 1.00 93.62 195 ASN A N 1
ATOM 1625 C CA . ASN A 1 195 ? 1.018 8.858 6.235 1.00 93.62 195 ASN A CA 1
ATOM 1626 C C . ASN A 1 195 ? -0.325 9.592 6.141 1.00 93.62 195 ASN A C 1
ATOM 1628 O O . ASN A 1 195 ? -1.073 9.632 7.114 1.00 93.62 195 ASN A O 1
ATOM 1632 N N . LEU A 1 196 ? -0.656 10.136 4.966 1.00 94.38 196 LEU A N 1
ATOM 1633 C CA . LEU A 1 196 ? -1.955 10.766 4.726 1.00 94.38 196 LEU A CA 1
ATOM 1634 C C . LEU A 1 196 ? -3.099 9.757 4.862 1.00 94.38 196 LEU A C 1
ATOM 1636 O O . LEU A 1 196 ? -4.058 10.022 5.583 1.00 94.38 196 LEU A O 1
ATOM 1640 N N . LEU A 1 197 ? -2.976 8.592 4.222 1.00 95.00 197 LEU A N 1
ATOM 1641 C CA . LEU A 1 197 ? -3.966 7.522 4.314 1.00 95.00 197 LEU A CA 1
ATOM 1642 C C . LEU A 1 197 ? -4.154 7.065 5.765 1.00 95.00 197 LEU A C 1
ATOM 1644 O O . LEU A 1 197 ? -5.284 6.988 6.236 1.00 95.00 197 LEU A O 1
ATOM 1648 N N . MET A 1 198 ? -3.057 6.817 6.481 1.00 93.19 198 MET A N 1
ATOM 1649 C CA . MET A 1 198 ? -3.080 6.415 7.887 1.00 93.19 198 MET A CA 1
ATOM 1650 C C . MET A 1 198 ? -3.859 7.407 8.748 1.00 93.19 198 MET A C 1
ATOM 1652 O O . MET A 1 198 ? -4.774 7.019 9.472 1.00 93.19 198 MET A O 1
ATOM 1656 N N . ASN A 1 199 ? -3.508 8.689 8.637 1.00 92.06 199 ASN A N 1
ATOM 1657 C CA . ASN A 1 199 ? -4.097 9.745 9.447 1.00 92.06 199 ASN A CA 1
ATOM 1658 C C . ASN A 1 199 ? -5.598 9.887 9.178 1.00 92.06 199 ASN A C 1
ATOM 1660 O O . ASN A 1 199 ? -6.375 10.038 10.119 1.00 92.06 199 ASN A O 1
ATOM 1664 N N . GLU A 1 200 ? -6.022 9.813 7.914 1.00 92.88 200 GLU A N 1
ATOM 1665 C CA . GLU A 1 200 ? -7.442 9.893 7.562 1.00 92.88 200 GLU A CA 1
ATOM 1666 C C . GLU A 1 200 ? -8.229 8.672 8.059 1.00 92.88 200 GLU A C 1
ATOM 1668 O O . GLU A 1 200 ? -9.323 8.832 8.605 1.00 92.88 200 GLU A O 1
ATOM 1673 N N . LEU A 1 201 ? -7.665 7.462 7.959 1.00 91.50 201 LEU A N 1
ATOM 1674 C CA . LEU A 1 201 ? -8.314 6.251 8.471 1.00 91.50 201 LEU A CA 1
ATOM 1675 C C . LEU A 1 201 ? -8.444 6.271 9.998 1.00 91.50 201 LEU A C 1
ATOM 1677 O O . LEU A 1 201 ? -9.532 6.017 10.511 1.00 91.50 201 LEU A O 1
ATOM 1681 N N . GLN A 1 202 ? -7.379 6.628 10.723 1.00 86.94 202 GLN A N 1
ATOM 1682 C CA . GLN A 1 202 ? -7.411 6.757 12.185 1.00 86.94 202 GLN A CA 1
ATOM 1683 C C . GLN A 1 202 ? -8.418 7.819 12.628 1.00 86.94 202 GLN A C 1
ATOM 1685 O O . GLN A 1 202 ? -9.261 7.569 13.488 1.00 86.94 202 GLN A O 1
ATOM 1690 N N . LYS A 1 203 ? -8.393 8.995 11.996 1.00 87.06 203 LYS A N 1
ATOM 1691 C CA . LYS A 1 203 ? -9.342 10.072 12.282 1.00 87.06 203 LYS A CA 1
ATOM 1692 C C . LYS A 1 203 ? -10.784 9.632 12.040 1.00 87.06 203 LYS A C 1
ATOM 1694 O O . LYS A 1 203 ? -11.635 9.893 12.886 1.00 87.06 203 LYS A O 1
ATOM 1699 N N . SER A 1 204 ? -11.060 8.968 10.917 1.00 84.56 204 SER A N 1
ATOM 1700 C CA . SER A 1 204 ? -12.398 8.461 10.595 1.00 84.56 204 SER A CA 1
ATOM 1701 C C . SER A 1 204 ? -12.875 7.435 11.623 1.00 84.56 204 SER A C 1
ATOM 1703 O O . SER A 1 204 ? -14.005 7.534 12.106 1.00 84.56 204 SER A O 1
ATOM 1705 N N . LEU A 1 205 ? -11.995 6.510 12.009 1.00 83.19 205 LEU A N 1
ATOM 1706 C CA . LEU A 1 205 ? -12.272 5.495 13.016 1.00 83.19 205 LEU A CA 1
ATOM 1707 C C . LEU A 1 205 ? -12.620 6.148 14.362 1.00 83.19 205 LEU A C 1
ATOM 1709 O O . LEU A 1 205 ? -13.735 5.985 14.858 1.00 83.19 205 LEU A O 1
ATOM 1713 N N . ILE A 1 206 ? -11.709 6.961 14.907 1.00 81.62 206 ILE A N 1
ATOM 1714 C CA . ILE A 1 206 ? -11.872 7.650 16.195 1.00 81.62 206 ILE A CA 1
ATOM 1715 C C . ILE A 1 206 ? -13.143 8.504 16.206 1.00 81.62 206 ILE A C 1
ATOM 1717 O O . ILE A 1 206 ? -13.912 8.459 17.166 1.00 81.62 206 ILE A O 1
ATOM 1721 N N . GLN A 1 207 ? -13.396 9.279 15.147 1.00 80.69 207 GLN A N 1
ATOM 1722 C CA . GLN A 1 207 ? -14.587 10.125 15.072 1.00 80.69 207 GLN A CA 1
ATOM 1723 C C . GLN A 1 207 ? -15.876 9.306 15.083 1.00 80.69 207 GLN A C 1
ATOM 1725 O O . GLN A 1 207 ? -16.808 9.686 15.792 1.00 80.69 207 GLN A O 1
ATOM 1730 N N . SER A 1 208 ? -15.921 8.182 14.360 1.00 79.56 208 SER A N 1
ATOM 1731 C CA . SER A 1 208 ? -17.082 7.290 14.387 1.00 79.56 208 SER A CA 1
ATOM 1732 C C . SER A 1 208 ? -17.337 6.752 15.794 1.00 79.56 208 SER A C 1
ATOM 1734 O O . SER A 1 208 ? -18.479 6.765 16.254 1.00 79.56 208 SER A O 1
ATOM 1736 N N . PHE A 1 209 ? -16.282 6.336 16.500 1.00 73.94 209 PHE A N 1
ATOM 1737 C CA . PHE A 1 209 ? -16.384 5.829 17.871 1.00 73.94 209 PHE A CA 1
ATOM 1738 C C . PHE A 1 209 ? -16.826 6.899 18.874 1.00 73.94 209 PHE A C 1
ATOM 1740 O O . PHE A 1 209 ? -17.703 6.650 19.700 1.00 73.94 209 PHE A O 1
ATOM 1747 N N . ILE A 1 210 ? -16.257 8.107 18.801 1.00 73.12 210 ILE A N 1
ATOM 1748 C CA . ILE A 1 210 ? -16.622 9.221 19.693 1.00 73.12 210 ILE A CA 1
ATOM 1749 C C . ILE A 1 210 ? -18.081 9.635 19.485 1.00 73.12 210 ILE A C 1
ATOM 1751 O O . ILE A 1 210 ? -18.778 9.952 20.448 1.00 73.12 210 ILE A O 1
ATOM 1755 N N . ARG A 1 211 ? -18.553 9.636 18.235 1.00 75.19 211 ARG A N 1
ATOM 1756 C CA . ARG A 1 211 ? -19.918 10.045 17.883 1.00 75.19 211 ARG A CA 1
ATOM 1757 C C . ARG A 1 211 ? -20.962 8.948 18.096 1.00 75.19 211 ARG A C 1
ATOM 1759 O O . ARG A 1 211 ? -22.149 9.241 17.977 1.00 75.19 211 ARG A O 1
ATOM 1766 N N . GLY A 1 212 ? -20.543 7.713 18.389 1.00 69.75 212 GLY A N 1
ATOM 1767 C CA . GLY A 1 212 ? -21.439 6.555 18.438 1.00 69.75 212 GLY A CA 1
ATOM 1768 C C . GLY A 1 212 ? -22.118 6.293 17.091 1.00 69.75 212 GLY A C 1
ATOM 1769 O O . GLY A 1 212 ? -23.281 5.895 17.042 1.00 69.75 212 GLY A O 1
ATOM 1770 N N . GLU A 1 213 ? -21.433 6.601 15.985 1.00 73.12 213 GLU A N 1
ATOM 1771 C CA . GLU A 1 213 ? -21.966 6.350 14.650 1.00 73.12 213 GLU A CA 1
ATOM 1772 C C . GLU A 1 213 ? -22.031 4.847 14.369 1.00 73.12 213 GLU A C 1
ATOM 1774 O O . GLU A 1 213 ? -21.191 4.070 14.821 1.00 73.12 213 GLU A O 1
ATOM 1779 N N . ALA A 1 214 ? -23.035 4.443 13.584 1.00 72.56 214 ALA A N 1
ATOM 1780 C CA . ALA A 1 214 ? -23.180 3.055 13.176 1.00 72.56 214 ALA A CA 1
ATOM 1781 C C . ALA A 1 214 ? -21.908 2.574 12.437 1.00 72.56 214 ALA A C 1
ATOM 1783 O O . ALA A 1 214 ? -21.419 3.292 11.560 1.00 72.56 214 ALA A O 1
ATOM 1784 N N . PRO A 1 215 ? -21.416 1.354 12.702 1.00 72.06 215 PRO A N 1
ATOM 1785 C CA . PRO A 1 215 ? -20.160 0.833 12.151 1.00 72.06 215 PRO A CA 1
ATOM 1786 C C . PRO A 1 215 ? -20.106 0.834 10.628 1.00 72.06 215 PRO A C 1
ATOM 1788 O O . PRO A 1 215 ? -19.059 1.094 10.038 1.00 72.06 215 PRO A O 1
ATOM 1791 N N . ASP A 1 216 ? -21.257 0.634 9.989 1.00 79.31 216 ASP A N 1
ATOM 1792 C CA . ASP A 1 216 ? -21.397 0.667 8.536 1.00 79.31 216 ASP A CA 1
ATOM 1793 C C . ASP A 1 216 ? -20.969 2.026 7.951 1.00 79.31 216 ASP A C 1
ATOM 1795 O O . ASP A 1 216 ? -20.436 2.084 6.842 1.00 79.31 216 ASP A O 1
ATOM 1799 N N . LYS A 1 217 ? -21.142 3.128 8.698 1.00 82.25 217 LYS A N 1
ATOM 1800 C CA . LYS A 1 217 ? -20.662 4.456 8.288 1.00 82.25 217 LYS A CA 1
ATOM 1801 C C . LYS A 1 217 ? -19.142 4.549 8.354 1.00 82.25 217 LYS A C 1
ATOM 1803 O O . LYS A 1 217 ? -18.542 5.005 7.384 1.00 82.25 217 LYS A O 1
ATOM 1808 N N . ALA A 1 218 ? -18.519 4.083 9.440 1.00 80.25 218 ALA A N 1
ATOM 1809 C CA . ALA A 1 218 ? -17.059 4.036 9.560 1.00 80.25 218 ALA A CA 1
ATOM 1810 C C . ALA A 1 218 ? -16.444 3.208 8.430 1.00 80.25 218 ALA A C 1
ATOM 1812 O O . ALA A 1 218 ? -15.542 3.665 7.733 1.00 80.25 218 ALA A O 1
ATOM 1813 N N . ILE A 1 219 ? -16.993 2.012 8.199 1.00 83.62 219 ILE A N 1
ATOM 1814 C CA . ILE A 1 219 ? -16.551 1.114 7.132 1.00 83.62 219 ILE A CA 1
ATOM 1815 C C . ILE A 1 219 ? -16.696 1.799 5.774 1.00 83.62 219 ILE A C 1
ATOM 1817 O O . ILE A 1 219 ? -15.763 1.763 4.975 1.00 83.62 219 ILE A O 1
ATOM 1821 N N . LYS A 1 220 ? -17.822 2.471 5.513 1.00 89.56 220 LYS A N 1
ATOM 1822 C CA . LYS A 1 220 ? -18.019 3.223 4.269 1.00 89.56 220 LYS A CA 1
ATOM 1823 C C . LYS A 1 220 ? -16.967 4.323 4.086 1.00 89.56 220 LYS A C 1
ATOM 1825 O O . LYS A 1 220 ? -16.365 4.402 3.020 1.00 89.56 220 LYS A O 1
ATOM 1830 N N . HIS A 1 221 ? -16.686 5.119 5.116 1.00 89.38 221 HIS A N 1
ATOM 1831 C CA . HIS A 1 221 ? -15.648 6.154 5.053 1.00 89.38 221 HIS A CA 1
ATOM 1832 C C . HIS A 1 221 ? -14.243 5.580 4.824 1.00 89.38 221 HIS A C 1
ATOM 1834 O O . HIS A 1 221 ? -13.458 6.152 4.063 1.00 89.38 221 HIS A O 1
ATOM 1840 N N . ILE A 1 222 ? -13.935 4.432 5.428 1.00 90.38 222 ILE A N 1
ATOM 1841 C CA . ILE A 1 222 ? -12.686 3.699 5.202 1.00 90.38 222 ILE A CA 1
ATOM 1842 C C . ILE A 1 222 ? -12.596 3.224 3.747 1.00 90.38 222 ILE A C 1
ATOM 1844 O O . I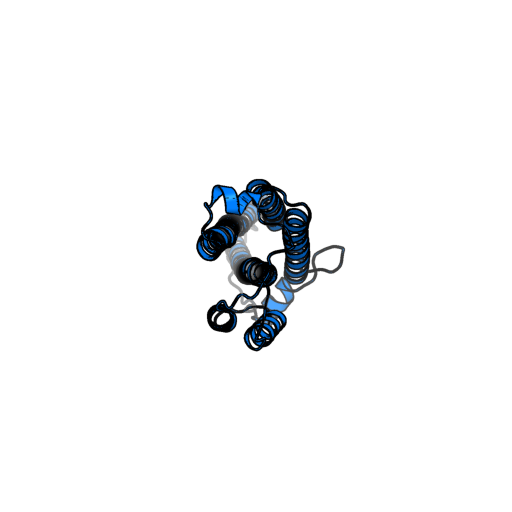LE A 1 222 ? -11.570 3.434 3.101 1.00 90.38 222 ILE A O 1
ATOM 1848 N N . VAL A 1 223 ? -13.671 2.641 3.205 1.00 93.25 223 VAL A N 1
ATOM 1849 C CA . VAL A 1 223 ? -13.760 2.211 1.798 1.00 93.25 223 VAL A CA 1
ATOM 1850 C C . VAL A 1 223 ? -13.529 3.391 0.855 1.00 93.25 223 VAL A C 1
ATOM 1852 O O . VAL A 1 223 ? -12.728 3.289 -0.075 1.00 93.25 223 VAL A O 1
ATOM 1855 N N . ASP A 1 224 ? -14.193 4.520 1.100 1.00 94.88 224 ASP A N 1
ATOM 1856 C CA . ASP A 1 224 ? -14.074 5.717 0.268 1.00 94.88 224 ASP A CA 1
ATOM 1857 C C . ASP A 1 224 ? -12.642 6.275 0.303 1.00 94.88 224 ASP A C 1
ATOM 1859 O O . ASP A 1 224 ? -12.045 6.522 -0.747 1.00 94.88 224 ASP A O 1
ATOM 1863 N N . THR A 1 225 ? -12.045 6.379 1.493 1.00 94.56 225 THR A N 1
ATOM 1864 C CA . THR A 1 225 ? -10.657 6.835 1.681 1.00 94.56 225 THR A CA 1
ATOM 1865 C C . THR A 1 225 ? -9.653 5.903 0.991 1.00 94.56 225 THR A C 1
ATOM 1867 O O . THR A 1 225 ? -8.771 6.364 0.260 1.00 94.56 225 THR A O 1
ATOM 1870 N N . MET A 1 226 ? -9.815 4.585 1.144 1.00 94.62 226 MET A N 1
ATOM 1871 C CA . MET A 1 226 ? -8.986 3.579 0.470 1.00 94.62 226 MET A CA 1
ATOM 1872 C C . MET A 1 226 ? -9.115 3.666 -1.054 1.00 94.62 226 MET A C 1
ATOM 1874 O O . MET A 1 226 ? -8.113 3.582 -1.762 1.00 94.62 226 MET A O 1
ATOM 1878 N N . ASN A 1 227 ? -10.321 3.900 -1.579 1.00 94.69 227 ASN A N 1
ATOM 1879 C CA . ASN A 1 227 ? -10.549 4.079 -3.013 1.00 94.69 227 ASN A CA 1
ATOM 1880 C C . ASN A 1 227 ? -9.914 5.364 -3.558 1.00 94.69 227 ASN A C 1
ATOM 1882 O O . ASN A 1 227 ? -9.387 5.358 -4.674 1.00 94.69 227 ASN A O 1
ATOM 1886 N N . VAL A 1 228 ? -9.938 6.460 -2.795 1.00 94.81 228 VAL A N 1
ATOM 1887 C CA . VAL A 1 228 ? -9.231 7.697 -3.159 1.00 94.81 228 VAL A CA 1
ATOM 1888 C C . VAL A 1 228 ? -7.724 7.455 -3.201 1.00 94.81 228 VAL A C 1
ATOM 1890 O O . VAL A 1 228 ? -7.085 7.819 -4.189 1.00 94.81 228 VAL A O 1
ATOM 1893 N N . SER A 1 229 ? -7.162 6.783 -2.190 1.00 94.81 229 SER A N 1
ATOM 1894 C CA . SER A 1 229 ? -5.739 6.424 -2.173 1.00 94.81 229 SER A CA 1
ATOM 1895 C C . SER A 1 229 ? -5.365 5.506 -3.341 1.00 94.81 229 SER A C 1
ATOM 1897 O O . SER A 1 229 ? -4.398 5.787 -4.042 1.00 94.81 229 SER A O 1
ATOM 1899 N N . LYS A 1 230 ? -6.183 4.490 -3.643 1.00 94.69 230 LYS A N 1
ATOM 1900 C CA . LYS A 1 230 ? -6.004 3.592 -4.796 1.00 94.69 230 LYS A CA 1
ATOM 1901 C C . LYS A 1 230 ? -5.933 4.354 -6.122 1.00 94.69 230 LYS A C 1
ATOM 1903 O O . LYS A 1 230 ? -5.054 4.110 -6.944 1.00 94.69 230 LYS A O 1
ATOM 1908 N N . LYS A 1 231 ? -6.845 5.310 -6.331 1.00 92.44 231 LYS A N 1
ATOM 1909 C CA . LYS A 1 231 ? -6.841 6.175 -7.525 1.00 92.44 231 LYS A CA 1
ATOM 1910 C C . LYS A 1 231 ? -5.617 7.087 -7.563 1.00 92.44 231 LYS A C 1
ATOM 1912 O O . LYS A 1 231 ? -5.047 7.295 -8.628 1.00 92.44 231 LYS A O 1
ATOM 1917 N N . ALA A 1 232 ? -5.213 7.641 -6.420 1.00 90.94 232 ALA A N 1
ATOM 1918 C CA . ALA A 1 232 ? -4.016 8.468 -6.333 1.00 90.94 232 ALA A CA 1
ATOM 1919 C C . ALA A 1 232 ? -2.747 7.668 -6.653 1.00 90.94 232 ALA A C 1
ATOM 1921 O O . ALA A 1 232 ? -1.884 8.179 -7.362 1.00 90.94 232 ALA A O 1
ATOM 1922 N N . ALA A 1 233 ? -2.684 6.413 -6.208 1.00 89.31 233 ALA A N 1
ATOM 1923 C CA . ALA A 1 233 ? -1.542 5.540 -6.410 1.00 89.31 233 ALA A CA 1
ATOM 1924 C C . ALA A 1 233 ? -1.263 5.216 -7.883 1.00 89.31 233 ALA A C 1
ATOM 1926 O O . ALA A 1 233 ? -0.105 5.026 -8.230 1.00 89.31 233 ALA A O 1
ATOM 1927 N N . GLY A 1 234 ? -2.291 5.212 -8.739 1.00 85.19 234 GLY A N 1
ATOM 1928 C CA . GLY A 1 234 ? -2.150 5.002 -10.186 1.00 85.19 234 GLY A CA 1
ATOM 1929 C C . GLY A 1 234 ? -1.678 6.208 -10.992 1.00 85.19 234 GLY A C 1
ATOM 1930 O O . GLY A 1 234 ? -1.508 6.100 -12.197 1.00 85.19 234 GLY A O 1
ATOM 1931 N N . ARG A 1 235 ? -1.519 7.375 -10.359 1.00 82.75 235 ARG A N 1
ATOM 1932 C CA . ARG A 1 235 ? -1.050 8.608 -11.019 1.00 82.75 235 ARG A CA 1
ATOM 1933 C C . ARG A 1 235 ? 0.422 8.909 -10.730 1.00 82.75 235 ARG A C 1
ATOM 1935 O O . ARG A 1 235 ? 0.873 10.021 -10.999 1.00 82.75 235 ARG A O 1
ATOM 1942 N N . LEU A 1 236 ? 1.104 7.973 -10.081 1.00 77.88 236 LEU A N 1
ATOM 1943 C CA . LEU A 1 236 ? 2.466 8.089 -9.576 1.00 77.88 236 LEU A CA 1
ATOM 1944 C C . LEU A 1 236 ? 3.398 7.269 -10.457 1.00 77.88 236 LEU A C 1
ATOM 1946 O O . LEU A 1 236 ? 4.485 7.802 -10.753 1.00 77.88 236 LEU A O 1
#

Sequence (236 aa):
MNRPSNKYWQNRFEILTESLLNKADRHYAELIQEYEKALLRIQREIEQFYAKFATDNKITLAEARRLLTAKELKEFHWTIEEFIEK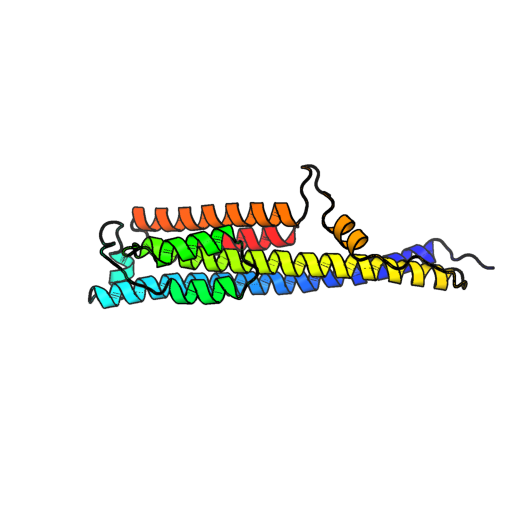AIESSLDQRWVKELNNASVRVRISRLESLEYQIRQQIELLSAKRLEGLTELSKNITEEGYYRTIYEIQKGFGVGDTFGILDTGLIESIITKPWAPDGSNFSSRIWKDKNLLMNELQKSLIQSFIRGEAPDKAIKHIVDTMNVSKKAAGRL

Secondary structure (DSSP, 8-state):
--PPPHHHHHHHHHHHHHHHHHHHHHHHHHHHHHHHHHHHHHHHHHHHHHHHHHHHTT--HHHHHHH--TT----B---HHHHHHHHHHTT--HHHHHHHHHHHT-S-B-HHHHHHHHHHHHHHHHHHHHHHHHHHHHHHHHHHHHHHHHHHHHHHHT-----PPPPHHHHHHHHHS--STTS--HHHHHHHHHHHHHHHHHHHHHHHHHHT--HHHHHHHHHHHHHHHHHHHTT-

Foldseek 3Di:
DDFDDPVLVVVLVVVLVVVLVVLLVVLLVVLLVLLVVLLVQLVVLLLVLLVVQCVVVVHDSVVSLQVLAPPPQPFDDDCLPVVLVVCVVAPFDPVLNVVSVVVNPDPGDTSLRVSLNSSLSSLRRSLSVLLVSLLVSLLVSVQSVVVVVLVSVCVSVVHDDDDDDDDPVNSVCVQQFQDDPVRHHPSVVSVVLSVVLSVQLSVLSVVCNNVSNRVVSSSVSNVVSSVVSSVVSSVD

pLDDT: mean 83.94, std 12.39, range [44.34, 96.62]